Protein AF-A0A5D2NL67-F1 (afdb_monomer_lite)

Organism: Gossypium tomentosum (NCBI:txid34277)

Secondary structure (DSSP, 8-state):
--------SHHHHHHHHHHHHHHHHHHHHHHHHHHHHHHHHHHHHHHHHHHHHHHHHHHHHHHHHHHHHHHHHHHHHHHHHHHHHHHHHHHHHHHHHHHHHHHHHHHHHHHHHHHHHHHHHHHHHHHHHHHHHHHHHHHHHHHHHHHHHHHHHHHHHHHHHHHHHHHHHHHHHHHHHHHHHHHHHHHHHHHHHHHHHHHSTTTGGG--HHHHHHHHHHHHHHHHHHHHHHHHHH--

Radius of gyration: 90.67 Å; chains: 1; bounding box: 203×38×224 Å

pLDDT: mean 87.21, std 15.72, range [36.53, 98.56]

Structure (mmCIF, N/CA/C/O backbone):
data_AF-A0A5D2NL67-F1
#
_entry.id   AF-A0A5D2NL67-F1
#
loop_
_atom_site.group_PDB
_atom_site.id
_atom_site.type_symbol
_atom_site.label_atom_id
_atom_site.label_alt_id
_atom_site.label_comp_id
_atom_site.label_asym_id
_atom_site.label_entity_id
_atom_site.label_seq_id
_atom_site.pdbx_PDB_ins_code
_atom_site.Cartn_x
_atom_site.Cartn_y
_atom_site.Cartn_z
_atom_site.occupancy
_atom_site.B_iso_or_equiv
_atom_site.auth_seq_id
_atom_site.auth_comp_id
_atom_site.auth_asym_id
_atom_site.auth_atom_id
_atom_site.pdbx_PDB_model_num
ATOM 1 N N . MET A 1 1 ? 119.395 26.472 -132.780 1.00 38.25 1 MET A N 1
ATOM 2 C CA . MET A 1 1 ? 119.705 27.024 -131.444 1.00 38.25 1 MET A CA 1
ATOM 3 C C . MET A 1 1 ? 118.595 26.606 -130.487 1.00 38.25 1 MET A C 1
ATOM 5 O O . MET A 1 1 ? 117.444 26.811 -130.833 1.00 38.25 1 MET A O 1
ATOM 9 N N . ALA A 1 2 ? 118.996 26.011 -129.356 1.00 36.53 2 ALA A N 1
ATOM 10 C CA . ALA A 1 2 ? 118.281 25.777 -128.089 1.00 36.53 2 ALA A CA 1
ATOM 11 C C . ALA A 1 2 ? 116.986 24.922 -128.052 1.00 36.53 2 ALA A C 1
ATOM 13 O O . ALA A 1 2 ? 115.901 25.353 -128.419 1.00 36.53 2 ALA A O 1
ATOM 14 N N . ALA A 1 3 ? 117.151 23.718 -127.493 1.00 42.22 3 ALA A N 1
ATOM 15 C CA . ALA A 1 3 ? 116.162 22.897 -126.781 1.00 42.22 3 ALA A CA 1
ATOM 16 C C . ALA A 1 3 ? 115.918 23.478 -125.341 1.00 42.22 3 ALA A C 1
ATOM 18 O O . ALA A 1 3 ? 116.524 24.520 -125.074 1.00 42.22 3 ALA A O 1
ATOM 19 N N . PRO A 1 4 ? 115.200 22.847 -124.364 1.00 61.25 4 PRO A N 1
ATOM 20 C CA . PRO A 1 4 ? 114.591 21.501 -124.393 1.00 61.25 4 PRO A CA 1
ATOM 21 C C . PRO A 1 4 ? 113.330 21.184 -123.491 1.00 61.25 4 PRO A C 1
ATOM 23 O O . PRO A 1 4 ? 112.939 21.955 -122.628 1.00 61.25 4 PRO A O 1
ATOM 26 N N . LEU A 1 5 ? 112.806 19.945 -123.662 1.00 44.84 5 LEU A N 1
ATOM 27 C CA . LEU A 1 5 ? 112.436 18.896 -122.652 1.00 44.84 5 LEU A CA 1
ATOM 28 C C . LEU A 1 5 ? 111.153 18.960 -121.753 1.00 44.84 5 LEU A C 1
ATOM 30 O O . LEU A 1 5 ? 111.169 19.613 -120.722 1.00 44.84 5 LEU A O 1
ATOM 34 N N . PHE A 1 6 ? 110.138 18.127 -122.115 1.00 47.41 6 PHE A N 1
ATOM 35 C CA . PHE A 1 6 ? 109.365 17.065 -121.370 1.00 47.41 6 PHE A CA 1
ATOM 36 C C . PHE A 1 6 ? 108.864 17.259 -119.895 1.00 47.41 6 PHE A C 1
ATOM 38 O O . PHE A 1 6 ? 109.503 17.990 -119.154 1.00 47.41 6 PHE A O 1
ATOM 45 N N . PRO A 1 7 ? 107.810 16.538 -119.387 1.00 49.50 7 PRO A N 1
ATOM 46 C CA . PRO A 1 7 ? 107.260 15.270 -119.894 1.00 49.50 7 PRO A CA 1
ATOM 47 C C . PRO A 1 7 ? 105.722 15.099 -119.977 1.00 49.50 7 PRO A C 1
ATOM 49 O O . PRO A 1 7 ? 104.936 15.698 -119.251 1.00 49.50 7 PRO A O 1
ATOM 52 N N . ALA A 1 8 ? 105.315 14.165 -120.843 1.00 50.38 8 ALA A N 1
ATOM 53 C CA . ALA A 1 8 ? 103.945 13.879 -121.268 1.00 50.38 8 ALA A CA 1
ATOM 54 C C . ALA A 1 8 ? 103.400 12.500 -120.810 1.00 50.38 8 ALA A C 1
ATOM 56 O O . ALA A 1 8 ? 102.833 11.781 -121.623 1.00 50.38 8 ALA A O 1
ATOM 57 N N . ILE A 1 9 ? 103.564 12.076 -119.545 1.00 51.19 9 ILE A N 1
ATOM 58 C CA . ILE A 1 9 ? 103.061 10.741 -119.105 1.00 51.19 9 ILE A CA 1
ATOM 59 C C . ILE A 1 9 ? 102.226 10.763 -117.804 1.00 51.19 9 ILE A C 1
ATOM 6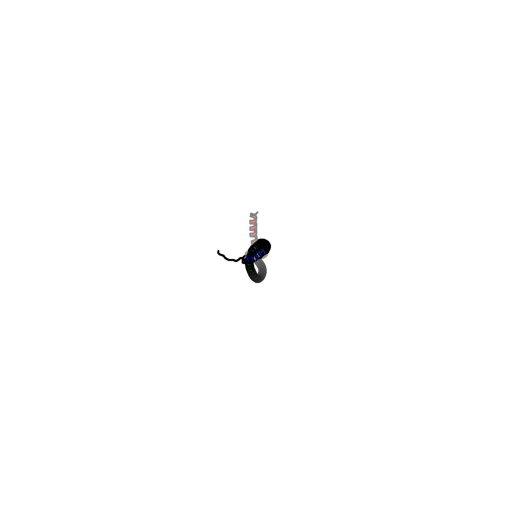1 O O . ILE A 1 9 ? 101.525 9.801 -117.508 1.00 51.19 9 ILE A O 1
ATOM 65 N N . PHE A 1 10 ? 102.168 11.867 -117.053 1.00 45.22 10 PHE A N 1
ATOM 66 C CA . PHE A 1 10 ? 101.450 11.873 -115.763 1.00 45.22 10 PHE A CA 1
ATOM 67 C C . PHE A 1 10 ? 99.945 12.208 -115.851 1.00 45.22 10 PHE A C 1
ATOM 69 O O . PHE A 1 10 ? 99.197 11.987 -114.903 1.00 45.22 10 PHE A O 1
ATOM 76 N N . THR A 1 11 ? 99.460 12.699 -116.993 1.00 52.22 11 THR A N 1
ATOM 77 C CA . THR A 1 11 ? 98.072 13.176 -117.147 1.00 52.22 11 THR A CA 1
ATOM 78 C C . THR A 1 11 ? 97.056 12.082 -117.495 1.00 52.22 11 THR A C 1
ATOM 80 O O . THR A 1 11 ? 95.869 12.261 -117.235 1.00 52.22 11 THR A O 1
ATOM 83 N N . GLY A 1 12 ? 97.488 10.927 -118.017 1.00 55.47 12 GLY A N 1
ATOM 84 C CA . GLY A 1 12 ? 96.583 9.827 -118.391 1.00 55.47 12 GLY A CA 1
ATOM 85 C C . GLY A 1 12 ? 96.144 8.936 -117.222 1.00 55.47 12 GLY A C 1
ATOM 86 O O . GLY A 1 12 ? 94.990 8.517 -117.157 1.00 55.47 12 GLY A O 1
ATOM 87 N N . PHE A 1 13 ? 97.033 8.681 -116.257 1.00 54.84 13 PHE A N 1
ATOM 88 C CA . PHE A 1 13 ? 96.734 7.798 -115.120 1.00 54.84 13 PHE A CA 1
ATOM 89 C C . PHE A 1 13 ? 95.776 8.455 -114.114 1.00 54.84 13 PHE A C 1
ATOM 91 O O . PHE A 1 13 ? 94.901 7.798 -113.552 1.00 54.84 13 PHE A O 1
ATOM 98 N N . PHE A 1 14 ? 95.874 9.779 -113.962 1.00 53.16 14 PHE A N 1
ATOM 99 C CA . PHE A 1 14 ? 94.954 10.558 -113.133 1.00 53.16 14 PHE A CA 1
ATOM 100 C C . PHE A 1 14 ? 93.539 10.593 -113.727 1.00 53.16 14 PHE A C 1
ATOM 102 O O . PHE A 1 14 ? 92.559 10.528 -112.991 1.00 53.16 14 PHE A O 1
ATOM 109 N N . PHE A 1 15 ? 93.425 10.606 -115.059 1.00 55.28 15 PHE A N 1
ATOM 110 C CA . PHE A 1 15 ? 92.143 10.570 -115.765 1.00 55.28 15 PHE A CA 1
ATOM 111 C C . PHE A 1 15 ? 91.413 9.229 -115.583 1.00 55.28 15 PHE A C 1
ATOM 113 O O . PHE A 1 15 ? 90.196 9.211 -115.419 1.00 55.28 15 PHE A O 1
ATOM 120 N N . PHE A 1 16 ? 92.144 8.109 -115.545 1.00 56.66 16 PHE A N 1
ATOM 121 C CA . PHE A 1 16 ? 91.551 6.774 -115.396 1.00 56.66 16 PHE A CA 1
ATOM 122 C C . PHE A 1 16 ? 91.104 6.483 -113.951 1.00 56.66 16 PHE A C 1
ATOM 124 O O . PHE A 1 16 ? 90.024 5.938 -113.740 1.00 56.66 16 PHE A O 1
ATOM 131 N N . VAL A 1 17 ? 91.872 6.921 -112.945 1.00 58.62 17 VAL A N 1
ATOM 132 C CA . VAL A 1 17 ? 91.483 6.801 -111.524 1.00 58.62 17 VAL A CA 1
ATOM 133 C C . VAL A 1 17 ? 90.335 7.759 -111.176 1.00 58.62 17 VAL A C 1
ATOM 135 O O . VAL A 1 17 ? 89.423 7.381 -110.447 1.00 58.62 17 VAL A O 1
ATOM 138 N N . PHE A 1 18 ? 90.315 8.970 -111.743 1.00 59.56 18 PHE A N 1
ATOM 139 C CA . PHE A 1 18 ? 89.239 9.939 -111.522 1.00 59.56 18 PHE A CA 1
ATOM 140 C C . PHE A 1 18 ? 87.909 9.513 -112.171 1.00 59.56 18 PHE A C 1
ATOM 142 O O . PHE A 1 18 ? 86.866 9.669 -111.547 1.00 59.56 18 PHE A O 1
ATOM 149 N N . LEU A 1 19 ? 87.920 8.901 -113.365 1.00 54.16 19 LEU A N 1
ATOM 150 C CA . LEU A 1 19 ? 86.708 8.378 -114.025 1.00 54.16 19 LEU A CA 1
ATOM 151 C C . LEU A 1 19 ? 86.150 7.099 -113.368 1.00 54.16 19 LEU A C 1
ATOM 153 O O . LEU A 1 19 ? 84.929 6.930 -113.307 1.00 54.16 19 LEU A O 1
ATOM 157 N N . ILE A 1 20 ? 87.010 6.226 -112.826 1.00 54.59 20 ILE A N 1
ATOM 158 C CA . ILE A 1 20 ? 86.570 5.073 -112.016 1.00 54.59 20 ILE A CA 1
ATOM 159 C C . ILE A 1 20 ? 85.985 5.552 -110.674 1.00 54.59 20 ILE A C 1
ATOM 161 O O . ILE A 1 20 ? 84.974 5.013 -110.225 1.00 54.59 20 ILE A O 1
ATOM 165 N N . SER A 1 21 ? 86.530 6.616 -110.075 1.00 53.62 21 SER A N 1
ATOM 166 C CA . SER A 1 21 ? 85.938 7.252 -108.890 1.00 53.62 21 SER A CA 1
ATOM 167 C C . SER A 1 21 ? 84.601 7.945 -109.192 1.00 53.62 21 SER A C 1
ATOM 169 O O . SER A 1 21 ? 83.661 7.783 -108.422 1.00 53.62 21 SER A O 1
ATOM 171 N N . LEU A 1 22 ? 84.460 8.647 -110.326 1.00 52.44 22 LEU A N 1
ATOM 172 C CA . LEU A 1 22 ? 83.241 9.399 -110.670 1.00 52.44 22 LEU A CA 1
ATOM 173 C C . LEU A 1 22 ? 82.042 8.493 -111.018 1.00 52.44 22 LEU A C 1
ATOM 175 O O . LEU A 1 22 ? 80.908 8.828 -110.695 1.00 52.44 22 LEU A O 1
ATOM 179 N N . THR A 1 23 ? 82.279 7.326 -111.631 1.00 46.66 23 THR A N 1
ATOM 180 C CA . THR A 1 23 ? 81.214 6.354 -111.966 1.00 46.66 23 THR A CA 1
ATOM 181 C C . THR A 1 23 ? 80.853 5.419 -110.805 1.00 46.66 23 THR A C 1
ATOM 183 O O . THR A 1 23 ? 79.717 4.951 -110.728 1.00 46.66 23 THR A O 1
ATOM 186 N N . SER A 1 24 ? 81.775 5.191 -109.861 1.00 50.38 24 SER A N 1
ATOM 187 C CA . SER A 1 24 ? 81.509 4.457 -108.613 1.00 50.38 24 SER A CA 1
ATOM 188 C C . SER A 1 24 ? 80.768 5.324 -107.583 1.00 50.38 24 SER A C 1
ATOM 190 O O . SER A 1 24 ? 79.884 4.843 -106.876 1.00 50.38 24 SER A O 1
ATOM 192 N N . GLN A 1 25 ? 81.054 6.630 -107.550 1.00 49.91 25 GLN A N 1
ATOM 193 C CA . GLN A 1 25 ? 80.420 7.580 -106.635 1.00 49.91 25 GLN A CA 1
ATOM 194 C C . GLN A 1 25 ? 78.941 7.842 -106.973 1.00 49.91 25 GLN A C 1
ATOM 196 O O . GLN A 1 25 ? 78.145 8.001 -106.056 1.00 49.91 25 GLN A O 1
ATOM 201 N N . ASP A 1 26 ? 78.535 7.785 -108.245 1.00 50.38 26 ASP A N 1
ATOM 202 C CA . ASP A 1 26 ? 77.136 8.005 -108.662 1.00 50.38 26 ASP A CA 1
ATOM 203 C C . ASP A 1 26 ? 76.224 6.777 -108.401 1.00 50.38 26 ASP A C 1
ATOM 205 O O . ASP A 1 26 ? 75.050 6.908 -108.051 1.00 50.38 26 ASP A O 1
ATOM 209 N N . GLN A 1 27 ? 76.779 5.556 -108.467 1.00 49.97 27 GLN A N 1
ATOM 210 C CA . GLN A 1 27 ? 76.084 4.309 -108.094 1.00 49.97 27 GLN A CA 1
ATOM 211 C C . GLN A 1 27 ? 76.018 4.081 -106.570 1.00 49.97 27 GLN A C 1
ATOM 213 O O . GLN A 1 27 ? 75.056 3.480 -106.084 1.00 49.97 27 GLN A O 1
ATOM 218 N N . LEU A 1 28 ? 77.007 4.567 -105.808 1.00 53.38 28 LEU A N 1
ATOM 219 C CA . LEU A 1 28 ? 77.012 4.517 -104.340 1.00 53.38 28 LEU A CA 1
ATOM 220 C C . LEU A 1 28 ? 76.048 5.561 -103.742 1.00 53.38 28 LEU A C 1
ATOM 222 O O . LEU A 1 28 ? 75.217 5.225 -102.903 1.00 53.38 28 LEU A O 1
ATOM 226 N N . ASN A 1 29 ? 76.079 6.797 -104.255 1.00 53.84 29 ASN A N 1
ATOM 227 C CA . ASN A 1 29 ? 75.280 7.918 -103.752 1.00 53.84 29 ASN A CA 1
ATOM 228 C C . ASN A 1 29 ? 73.765 7.734 -103.988 1.00 53.84 29 ASN A C 1
ATOM 230 O O . ASN A 1 29 ? 72.947 8.110 -103.152 1.00 53.84 29 ASN A O 1
ATOM 234 N N . ASN A 1 30 ? 73.369 7.090 -105.093 1.00 57.28 30 ASN A N 1
ATOM 235 C CA . ASN A 1 30 ? 71.964 6.769 -105.369 1.00 57.28 30 ASN A CA 1
ATOM 236 C C . ASN A 1 30 ? 71.436 5.642 -104.449 1.00 57.28 30 ASN A C 1
ATOM 238 O O . ASN A 1 30 ? 70.296 5.687 -103.985 1.00 57.28 30 ASN A O 1
ATOM 242 N N . LYS A 1 31 ? 72.269 4.649 -104.108 1.00 60.62 31 LYS A N 1
ATOM 243 C CA . LYS A 1 31 ? 71.908 3.595 -103.140 1.00 60.62 31 LYS A CA 1
ATOM 244 C C . LYS A 1 31 ? 71.784 4.125 -101.712 1.00 60.62 31 LYS A C 1
ATOM 246 O O . LYS A 1 31 ? 70.815 3.775 -101.041 1.00 60.62 31 LYS A O 1
ATOM 251 N N . ASP A 1 32 ? 72.704 4.985 -101.285 1.00 65.62 32 ASP A N 1
ATOM 252 C CA . ASP A 1 32 ? 72.671 5.600 -99.954 1.00 65.62 32 ASP A CA 1
ATOM 253 C C . ASP A 1 32 ? 71.471 6.546 -99.794 1.00 65.62 32 ASP A C 1
ATOM 255 O O . ASP A 1 32 ? 70.780 6.500 -98.776 1.00 65.62 32 ASP A O 1
ATOM 259 N N . HIS A 1 33 ? 71.124 7.332 -100.822 1.00 69.56 33 HIS A N 1
ATOM 260 C CA . HIS A 1 33 ? 69.916 8.165 -100.783 1.00 69.56 33 HIS A CA 1
ATOM 261 C C . HIS A 1 33 ? 68.621 7.350 -100.695 1.00 69.56 33 HIS A C 1
ATOM 263 O O . HIS A 1 33 ? 67.753 7.675 -99.885 1.00 69.56 33 HIS A O 1
ATOM 269 N N . ASN A 1 34 ? 68.483 6.274 -101.475 1.00 73.50 34 ASN A N 1
ATOM 270 C CA . ASN A 1 34 ? 67.303 5.407 -101.395 1.00 73.50 34 ASN A CA 1
ATOM 271 C C . ASN A 1 34 ? 67.208 4.663 -100.048 1.00 73.50 34 ASN A C 1
ATOM 273 O O . ASN A 1 34 ? 66.106 4.413 -99.558 1.00 73.50 34 ASN A O 1
ATOM 277 N N . LEU A 1 35 ? 68.346 4.334 -99.424 1.00 77.94 35 LEU A N 1
ATOM 278 C CA . LEU A 1 35 ? 68.392 3.754 -98.081 1.00 77.94 35 LEU A CA 1
ATOM 279 C C . LEU A 1 35 ? 67.895 4.748 -97.020 1.00 77.94 35 LEU A C 1
ATOM 281 O O . LEU A 1 35 ? 67.031 4.386 -96.224 1.00 77.94 35 LEU A O 1
ATOM 285 N N . LEU A 1 36 ? 68.384 5.992 -97.051 1.00 81.25 36 LEU A N 1
ATOM 286 C CA . LEU A 1 36 ? 67.967 7.056 -96.130 1.00 81.25 36 LEU A CA 1
ATOM 287 C C . LEU A 1 36 ? 66.482 7.406 -96.274 1.00 81.25 36 LEU A C 1
ATOM 289 O O . LEU A 1 36 ? 65.814 7.649 -95.273 1.00 81.25 36 LEU A O 1
ATOM 293 N N . ILE A 1 37 ? 65.940 7.389 -97.496 1.00 83.12 37 ILE A N 1
ATOM 294 C CA . ILE A 1 37 ? 64.501 7.583 -97.737 1.00 83.12 37 ILE A CA 1
ATOM 295 C C . ILE A 1 37 ? 63.693 6.449 -97.094 1.00 83.12 37 ILE A C 1
ATOM 297 O O . ILE A 1 37 ? 62.714 6.714 -96.404 1.00 83.12 37 ILE A O 1
ATOM 301 N N . ARG A 1 38 ? 64.135 5.192 -97.234 1.00 84.00 38 ARG A N 1
ATOM 302 C CA . ARG A 1 38 ? 63.473 4.038 -96.607 1.00 84.00 38 ARG A CA 1
ATOM 303 C C . ARG A 1 38 ? 63.529 4.087 -95.077 1.00 84.00 38 ARG A C 1
ATOM 305 O O . ARG A 1 38 ? 62.552 3.726 -94.429 1.00 84.00 38 ARG A O 1
ATOM 312 N N . GLU A 1 39 ? 64.652 4.507 -94.498 1.00 87.62 39 GLU A N 1
ATOM 313 C CA . GLU A 1 39 ? 64.788 4.689 -93.046 1.00 87.62 39 GLU A CA 1
ATOM 314 C C . GLU A 1 39 ? 63.938 5.853 -92.530 1.00 87.62 39 GLU A C 1
ATOM 316 O O . GLU A 1 39 ? 63.327 5.740 -91.469 1.00 87.62 39 GLU A O 1
ATOM 321 N N . LEU A 1 40 ? 63.843 6.943 -93.294 1.00 87.94 40 LEU A N 1
ATOM 322 C CA . LEU A 1 40 ? 62.968 8.071 -92.989 1.00 87.94 40 LEU A CA 1
ATOM 323 C C . LEU A 1 40 ? 61.489 7.664 -93.043 1.00 87.94 40 LEU A C 1
ATOM 325 O O . LEU A 1 40 ? 60.727 8.019 -92.144 1.00 87.94 40 LEU A O 1
ATOM 329 N N . ASP A 1 41 ? 61.087 6.897 -94.058 1.00 89.56 41 ASP A N 1
ATOM 330 C CA . ASP A 1 41 ? 59.725 6.376 -94.187 1.00 89.56 41 ASP A CA 1
ATOM 331 C C . ASP A 1 41 ? 59.389 5.378 -93.064 1.00 89.56 41 ASP A C 1
ATOM 333 O O . ASP A 1 41 ? 58.303 5.444 -92.484 1.00 89.56 41 ASP A O 1
ATOM 337 N N . ASP A 1 42 ? 60.326 4.504 -92.679 1.00 90.94 42 ASP A N 1
ATOM 338 C CA . ASP A 1 42 ? 60.183 3.611 -91.517 1.00 90.94 42 ASP A CA 1
ATOM 339 C C . ASP A 1 42 ? 60.071 4.397 -90.200 1.00 90.94 42 ASP A C 1
ATOM 341 O O . ASP A 1 42 ? 59.191 4.126 -89.377 1.00 90.94 42 ASP A O 1
ATOM 345 N N . ALA A 1 43 ? 60.908 5.420 -90.011 1.00 90.50 43 ALA A N 1
ATOM 346 C CA . ALA A 1 43 ? 60.843 6.305 -88.853 1.00 90.50 43 ALA A CA 1
ATOM 347 C C . ALA A 1 43 ? 59.510 7.064 -88.793 1.00 90.50 43 ALA A C 1
ATOM 349 O O . ALA A 1 43 ? 58.924 7.194 -87.719 1.00 90.50 43 ALA A O 1
ATOM 350 N N . LYS A 1 44 ? 58.984 7.506 -89.939 1.00 91.00 44 LYS A N 1
ATOM 351 C CA . LYS A 1 44 ? 57.683 8.173 -90.041 1.00 91.00 44 LYS A CA 1
ATOM 352 C C . LYS A 1 44 ? 56.530 7.234 -89.691 1.00 91.00 44 LYS A C 1
ATOM 354 O O . LYS A 1 44 ? 55.660 7.620 -88.917 1.00 91.00 44 LYS A O 1
ATOM 359 N N . LEU A 1 45 ? 56.543 5.996 -90.189 1.00 93.06 45 LEU A N 1
ATOM 360 C CA . LEU A 1 45 ? 55.550 4.982 -89.812 1.00 93.06 45 LEU A CA 1
ATOM 361 C C . LEU A 1 45 ? 55.603 4.668 -88.312 1.00 93.06 45 LEU A C 1
ATOM 363 O O . LEU A 1 45 ? 54.561 4.563 -87.661 1.00 93.06 45 LEU A O 1
ATOM 367 N N . LYS A 1 46 ? 56.808 4.560 -87.739 1.00 94.81 46 LYS A N 1
ATOM 368 C CA . LYS A 1 46 ? 56.995 4.402 -86.290 1.00 94.81 46 LYS A CA 1
ATOM 369 C C . LYS A 1 46 ? 56.462 5.603 -85.511 1.00 94.81 46 LYS A C 1
ATOM 371 O O . LYS A 1 46 ? 55.837 5.398 -84.474 1.00 94.81 46 LYS A O 1
ATOM 376 N N . LEU A 1 47 ? 56.657 6.821 -86.017 1.00 94.62 47 LEU A N 1
ATOM 377 C CA . LEU A 1 47 ? 56.138 8.045 -85.410 1.00 94.62 47 LEU A CA 1
ATOM 378 C C . LEU A 1 47 ? 54.605 8.056 -85.421 1.00 94.62 47 LEU A C 1
ATOM 380 O O . LEU A 1 47 ? 54.010 8.246 -84.368 1.00 94.62 47 LEU A O 1
ATOM 384 N N . SER A 1 48 ? 53.968 7.722 -86.548 1.00 95.06 48 SER A N 1
ATOM 385 C CA . SER A 1 48 ? 52.505 7.600 -86.626 1.00 95.06 48 SER A CA 1
ATOM 386 C C . SER A 1 48 ? 51.951 6.512 -85.700 1.00 95.06 48 SER A C 1
ATOM 388 O O . SER A 1 48 ? 50.897 6.687 -85.092 1.00 95.06 48 SER A O 1
ATOM 390 N N . ARG A 1 49 ? 52.664 5.388 -85.539 1.00 94.50 49 ARG A N 1
ATOM 391 C CA . ARG A 1 49 ? 52.274 4.346 -84.578 1.00 94.50 49 ARG A CA 1
ATOM 392 C C . ARG A 1 49 ? 52.376 4.840 -83.134 1.00 94.50 49 ARG A C 1
ATOM 394 O O . ARG A 1 49 ? 51.476 4.566 -82.348 1.00 94.50 49 ARG A O 1
ATOM 401 N N . LEU A 1 50 ? 53.458 5.530 -82.777 1.00 95.94 50 LEU A N 1
ATOM 402 C CA . LEU A 1 50 ? 53.631 6.090 -81.434 1.00 95.94 50 LEU A CA 1
ATOM 403 C C . LEU A 1 50 ? 52.597 7.175 -81.134 1.00 95.94 50 LEU A C 1
ATOM 405 O O . LEU A 1 50 ? 52.076 7.201 -80.028 1.00 95.94 50 LEU A O 1
ATOM 409 N N . GLU A 1 51 ? 52.263 8.014 -82.111 1.00 95.06 51 GLU A N 1
ATOM 410 C CA . GLU A 1 51 ? 51.215 9.030 -81.995 1.00 95.06 51 GLU A CA 1
ATOM 411 C C . GLU A 1 51 ? 49.841 8.390 -81.759 1.00 95.06 51 GLU A C 1
ATOM 413 O O . GLU A 1 51 ? 49.127 8.788 -80.844 1.00 95.06 51 GLU A O 1
ATOM 418 N N . SER A 1 52 ? 49.515 7.319 -82.493 1.00 95.69 52 SER A N 1
ATOM 419 C CA . SER A 1 52 ? 48.284 6.552 -82.266 1.00 95.69 52 SER A CA 1
ATOM 420 C C . SER A 1 52 ? 48.232 5.921 -80.874 1.00 95.69 52 SER A C 1
ATOM 422 O O . SER A 1 52 ? 47.182 5.946 -80.239 1.00 95.69 52 SER A O 1
ATOM 424 N N . VAL A 1 53 ? 49.341 5.343 -80.400 1.00 96.88 53 VAL A N 1
ATOM 425 C CA . VAL A 1 53 ? 49.410 4.763 -79.049 1.00 96.88 53 VAL A CA 1
ATOM 426 C C . VAL A 1 53 ? 49.291 5.860 -77.991 1.00 96.88 53 VAL A C 1
ATOM 428 O O . VAL A 1 53 ? 48.602 5.671 -76.995 1.00 96.88 53 VAL A O 1
ATOM 431 N N . LEU A 1 54 ? 49.927 7.014 -78.203 1.00 95.94 54 LEU A N 1
ATOM 432 C CA . LEU A 1 54 ? 49.838 8.152 -77.294 1.00 95.94 54 LEU A CA 1
ATOM 433 C C . LEU A 1 54 ? 48.392 8.649 -77.180 1.00 95.94 54 LEU A C 1
ATOM 435 O O . LEU A 1 54 ? 47.891 8.777 -76.066 1.00 95.94 54 LEU A O 1
ATOM 439 N N . GLU A 1 55 ? 47.705 8.849 -78.302 1.00 96.12 55 GLU A N 1
ATOM 440 C CA . GLU A 1 55 ? 46.306 9.286 -78.326 1.00 96.12 55 GLU A CA 1
ATOM 441 C C . GLU A 1 55 ? 45.380 8.281 -77.619 1.00 96.12 55 GLU A C 1
ATOM 443 O O . GLU A 1 55 ? 44.572 8.666 -76.774 1.00 96.12 55 GLU A O 1
ATOM 448 N N . GLU A 1 56 ? 45.554 6.978 -77.870 1.00 96.25 56 GLU A N 1
ATOM 449 C CA . GLU A 1 56 ? 44.808 5.928 -77.162 1.00 96.25 56 GLU A CA 1
ATOM 450 C C . GLU A 1 56 ? 45.070 5.973 -75.646 1.00 96.25 56 GLU A C 1
ATOM 452 O O . GLU A 1 56 ? 44.139 5.869 -74.840 1.00 96.25 56 GLU A O 1
ATOM 457 N N . THR A 1 57 ? 46.326 6.179 -75.229 1.00 95.94 57 THR A N 1
ATOM 458 C CA . THR A 1 57 ? 46.654 6.308 -73.801 1.00 95.94 57 THR A CA 1
ATOM 459 C C . THR A 1 57 ? 46.059 7.564 -73.173 1.00 95.94 57 THR A C 1
ATOM 461 O O . THR A 1 57 ? 45.590 7.480 -72.039 1.00 95.94 57 THR A O 1
ATOM 464 N N . ILE A 1 58 ? 46.010 8.693 -73.890 1.00 96.69 58 ILE A N 1
ATOM 465 C CA . ILE A 1 58 ? 45.383 9.938 -73.422 1.00 96.69 58 ILE A CA 1
ATOM 466 C C . ILE A 1 58 ? 43.887 9.712 -73.208 1.00 96.69 58 ILE A C 1
ATOM 468 O O . ILE A 1 58 ? 43.388 9.939 -72.107 1.00 96.69 58 ILE A O 1
ATOM 472 N N . GLN A 1 59 ? 43.188 9.151 -74.196 1.00 96.25 59 GLN A N 1
ATOM 473 C CA . GLN A 1 59 ? 41.757 8.853 -74.077 1.00 96.25 59 GLN A CA 1
ATOM 474 C C . GLN A 1 59 ? 41.469 7.858 -72.944 1.00 96.25 59 GLN A C 1
ATOM 476 O O . GLN A 1 59 ? 40.515 8.031 -72.179 1.00 96.25 59 GLN A O 1
ATOM 481 N N . SER A 1 60 ? 42.316 6.833 -72.773 1.00 97.31 60 SER A N 1
ATOM 482 C CA . SER A 1 60 ? 42.202 5.918 -71.634 1.00 97.31 60 SER A CA 1
ATOM 483 C C . SER A 1 60 ? 42.414 6.627 -70.293 1.00 97.31 60 SER A C 1
ATOM 485 O O . SER A 1 60 ? 41.782 6.229 -69.309 1.00 97.31 60 SER A O 1
ATOM 487 N N . ILE A 1 61 ? 43.319 7.604 -70.216 1.00 97.19 61 ILE A N 1
ATOM 488 C CA . ILE A 1 61 ? 43.585 8.371 -68.994 1.00 97.19 61 ILE A CA 1
ATOM 489 C C . ILE A 1 61 ? 42.401 9.287 -68.683 1.00 97.19 61 ILE A C 1
ATOM 491 O O . ILE A 1 61 ? 41.960 9.323 -67.534 1.00 97.19 61 ILE A O 1
ATOM 495 N N . ASP A 1 62 ? 41.824 9.945 -69.685 1.00 97.25 62 ASP A N 1
ATOM 496 C CA . ASP A 1 62 ? 40.652 10.808 -69.514 1.00 97.25 62 ASP A CA 1
ATOM 497 C C . ASP A 1 62 ? 39.436 10.015 -69.018 1.00 97.25 62 ASP A C 1
ATOM 499 O O . ASP A 1 62 ? 38.783 10.406 -68.045 1.00 97.25 62 ASP A O 1
ATOM 503 N N . ALA A 1 63 ? 39.181 8.838 -69.601 1.00 97.00 63 ALA A N 1
ATOM 504 C CA . ALA A 1 63 ? 38.117 7.945 -69.144 1.00 97.00 63 ALA A CA 1
ATOM 505 C C . ALA A 1 63 ? 38.328 7.489 -67.687 1.00 97.00 63 ALA A C 1
ATOM 507 O O . ALA A 1 63 ? 37.392 7.499 -66.882 1.00 97.00 63 ALA A O 1
ATOM 508 N N . LYS A 1 64 ? 39.566 7.132 -67.313 1.00 97.62 64 LYS A N 1
ATOM 509 C CA . LYS A 1 64 ? 39.913 6.776 -65.925 1.00 97.62 64 LYS A CA 1
ATOM 510 C C . LYS A 1 64 ? 39.759 7.962 -64.970 1.00 97.62 64 LYS A C 1
ATOM 512 O O . LYS A 1 64 ? 39.296 7.770 -63.850 1.00 97.62 64 LYS A O 1
ATOM 517 N N . THR A 1 65 ? 40.092 9.172 -65.409 1.00 97.88 65 THR A N 1
ATOM 518 C CA . THR A 1 65 ? 39.945 10.403 -64.618 1.00 97.88 65 THR A CA 1
ATOM 519 C C . THR A 1 65 ? 38.475 10.695 -64.313 1.00 97.88 65 THR A C 1
ATOM 521 O O . THR A 1 65 ? 38.131 11.019 -63.177 1.00 97.88 65 THR A O 1
ATOM 524 N N . LEU A 1 66 ? 37.582 10.507 -65.290 1.00 97.31 66 LEU A N 1
ATOM 525 C CA . LEU A 1 66 ? 36.142 10.668 -65.082 1.00 97.31 66 LEU A CA 1
ATOM 526 C C . LEU A 1 66 ? 35.583 9.632 -64.096 1.00 97.31 66 LEU A C 1
ATOM 528 O O . LEU A 1 66 ? 34.833 9.995 -63.190 1.00 97.31 66 LEU A O 1
ATOM 532 N N . LEU A 1 67 ? 35.993 8.365 -64.225 1.00 97.06 67 LEU A N 1
ATOM 533 C CA . LEU A 1 67 ? 35.604 7.313 -63.280 1.00 97.06 67 LEU A CA 1
ATOM 534 C C . LEU A 1 67 ? 36.093 7.605 -61.855 1.00 97.06 67 LEU A C 1
ATOM 536 O O . LEU A 1 67 ? 35.351 7.381 -60.901 1.00 97.06 67 LEU A O 1
ATOM 540 N N . LEU A 1 68 ? 37.316 8.120 -61.696 1.00 97.69 68 LEU A N 1
ATOM 541 C CA . LEU A 1 68 ? 37.835 8.526 -60.386 1.00 97.69 68 LEU A CA 1
ATOM 542 C C . LEU A 1 68 ? 36.978 9.628 -59.758 1.00 97.69 68 LEU A C 1
ATOM 544 O O . LEU A 1 68 ? 36.636 9.520 -58.585 1.00 97.69 68 LEU A O 1
ATOM 548 N N . LYS A 1 69 ? 36.547 10.618 -60.546 1.00 97.62 69 LYS A N 1
ATOM 549 C CA . LYS A 1 69 ? 35.677 11.702 -60.071 1.00 97.62 69 LYS A CA 1
ATOM 550 C C . LYS A 1 69 ? 34.302 11.206 -59.604 1.00 97.62 69 LYS A C 1
ATOM 552 O O . LYS A 1 69 ? 33.761 11.702 -58.619 1.00 97.62 69 LYS A O 1
ATOM 557 N N . GLU A 1 70 ? 33.720 10.222 -60.289 1.00 97.12 70 GLU A N 1
ATOM 558 C CA . GLU A 1 70 ? 32.456 9.609 -59.854 1.00 97.12 70 GLU A CA 1
ATOM 559 C C . GLU A 1 70 ? 32.631 8.808 -58.554 1.00 97.12 70 GLU A C 1
ATOM 561 O O . GLU A 1 70 ? 31.798 8.891 -57.649 1.00 97.12 70 GLU A O 1
ATOM 566 N N . ARG A 1 71 ? 33.742 8.068 -58.430 1.00 97.12 71 ARG A N 1
ATOM 567 C CA . ARG A 1 71 ? 34.077 7.327 -57.205 1.00 97.12 71 ARG A CA 1
ATOM 568 C C . ARG A 1 71 ? 34.349 8.248 -56.021 1.00 97.12 71 ARG A C 1
ATOM 570 O O . ARG A 1 71 ? 33.937 7.912 -54.918 1.00 97.12 71 ARG A O 1
ATOM 577 N N . GLU A 1 72 ? 34.982 9.393 -56.247 1.00 97.81 72 GLU A N 1
ATOM 578 C CA . GLU A 1 72 ? 35.202 10.428 -55.233 1.00 97.81 72 GLU A CA 1
ATOM 579 C C . GLU A 1 72 ? 33.873 10.971 -54.692 1.00 97.81 72 GLU A C 1
ATOM 581 O O . GLU A 1 72 ? 33.662 10.974 -53.484 1.00 97.81 72 GLU A O 1
ATOM 586 N N . LYS A 1 73 ? 32.917 11.298 -55.574 1.00 97.62 73 LYS A N 1
ATOM 587 C CA . LYS A 1 73 ? 31.575 11.737 -55.158 1.00 97.62 73 LYS A CA 1
ATOM 588 C C . LYS A 1 73 ? 30.825 10.668 -54.352 1.00 97.62 73 LYS A C 1
ATOM 590 O O . LYS A 1 73 ? 30.124 10.989 -53.397 1.00 97.62 73 LYS A O 1
ATOM 595 N N . LEU A 1 74 ? 30.945 9.397 -54.744 1.00 98.06 74 LEU A N 1
ATOM 596 C CA . LEU A 1 74 ? 30.354 8.289 -53.989 1.00 98.06 74 LEU A CA 1
ATOM 597 C C . LEU A 1 74 ? 30.997 8.150 -52.601 1.00 98.06 74 LEU A C 1
ATOM 599 O O . LEU A 1 74 ? 30.288 7.896 -51.631 1.00 98.06 74 LEU A O 1
ATOM 603 N N . LEU A 1 75 ? 32.320 8.310 -52.502 1.00 97.69 75 LEU A N 1
ATOM 604 C CA . LEU A 1 75 ? 33.029 8.284 -51.222 1.00 97.69 75 LEU A CA 1
ATOM 605 C C . LEU A 1 75 ? 32.581 9.427 -50.307 1.00 97.69 75 LEU A C 1
ATOM 607 O O . LEU A 1 75 ? 32.338 9.176 -49.133 1.00 97.69 75 LEU A O 1
ATOM 611 N N . GLU A 1 76 ? 32.391 10.629 -50.849 1.00 98.00 76 GLU A N 1
ATOM 612 C CA . GLU A 1 76 ? 31.869 11.780 -50.104 1.00 98.00 76 GLU A CA 1
ATOM 613 C C . GLU A 1 76 ? 30.441 11.528 -49.572 1.00 98.00 76 GLU A C 1
ATOM 615 O O . GLU A 1 76 ? 30.150 11.793 -48.406 1.00 98.00 76 GLU A O 1
ATOM 620 N N . ASP A 1 77 ? 29.544 10.947 -50.381 1.00 98.06 77 ASP A N 1
ATOM 621 C CA . ASP A 1 77 ? 28.195 10.557 -49.929 1.00 98.06 77 ASP A CA 1
ATOM 622 C C . ASP A 1 77 ? 28.244 9.504 -48.807 1.00 98.06 77 ASP A C 1
ATOM 624 O O . ASP A 1 77 ? 27.545 9.608 -47.794 1.00 98.06 77 ASP A O 1
ATOM 628 N N . MET A 1 78 ? 29.124 8.509 -48.948 1.00 97.94 78 MET A N 1
ATOM 629 C CA . MET A 1 78 ? 29.337 7.495 -47.916 1.00 97.94 78 MET A CA 1
ATOM 630 C C . MET A 1 78 ? 29.912 8.093 -46.628 1.00 97.94 78 MET A C 1
ATOM 632 O O . MET A 1 78 ? 29.478 7.701 -45.546 1.00 97.94 78 MET A O 1
ATOM 636 N N . GLU A 1 79 ? 30.838 9.046 -46.721 1.00 98.12 79 GLU A N 1
ATOM 637 C CA . GLU A 1 79 ? 31.403 9.758 -45.572 1.00 98.12 79 GLU A CA 1
ATOM 638 C C . GLU A 1 79 ? 30.322 10.544 -44.819 1.00 98.12 79 GLU A C 1
ATOM 640 O O . GLU A 1 79 ? 30.184 10.396 -43.604 1.00 98.12 79 GLU A O 1
ATOM 645 N N . ASN A 1 80 ? 29.467 11.274 -45.538 1.00 98.00 80 ASN A N 1
ATOM 646 C CA . ASN A 1 80 ? 28.325 11.978 -44.950 1.00 98.00 80 ASN A CA 1
ATOM 647 C C . ASN A 1 80 ? 27.337 11.024 -44.255 1.00 98.00 80 ASN A C 1
ATOM 649 O O . ASN A 1 80 ? 26.787 11.330 -43.196 1.00 98.00 80 ASN A O 1
ATOM 653 N N . LYS A 1 81 ? 27.116 9.828 -44.813 1.00 98.31 81 LYS A N 1
ATOM 654 C CA . LYS A 1 81 ? 26.278 8.812 -44.165 1.00 98.31 81 LYS A CA 1
ATOM 655 C C . LYS A 1 81 ? 26.937 8.233 -42.914 1.00 98.31 81 LYS A C 1
ATOM 657 O O . LYS A 1 81 ? 26.239 7.969 -41.937 1.00 98.31 81 LYS A O 1
ATOM 662 N N . ILE A 1 82 ? 28.255 8.031 -42.933 1.00 98.31 82 ILE A N 1
ATOM 663 C CA . ILE A 1 82 ? 29.012 7.568 -41.765 1.00 98.31 82 ILE A CA 1
ATOM 664 C C . ILE A 1 82 ? 28.901 8.591 -40.633 1.00 98.31 82 ILE A C 1
ATOM 666 O O . ILE A 1 82 ? 28.567 8.198 -39.518 1.00 98.31 82 ILE A O 1
ATOM 670 N N . THR A 1 83 ? 29.088 9.883 -40.912 1.00 98.00 83 THR A N 1
ATOM 671 C CA . THR A 1 83 ? 28.981 10.933 -39.885 1.00 98.00 83 THR A CA 1
ATOM 672 C C . THR A 1 83 ? 27.563 11.052 -39.324 1.00 98.00 83 THR A C 1
ATOM 674 O O . THR A 1 83 ? 27.390 11.155 -38.108 1.00 98.00 83 THR A O 1
ATOM 677 N N . TYR A 1 84 ? 26.531 10.940 -40.168 1.00 98.06 84 TYR A N 1
ATOM 678 C CA . TYR A 1 84 ? 25.140 10.886 -39.707 1.00 98.06 84 TYR A CA 1
ATOM 679 C C . TYR A 1 84 ? 24.880 9.683 -38.792 1.00 98.06 84 TYR A C 1
ATOM 681 O O . TYR A 1 84 ? 24.332 9.839 -37.701 1.00 98.06 84 TYR A O 1
ATOM 689 N N . LEU A 1 85 ? 25.293 8.481 -39.205 1.00 98.00 85 LEU A N 1
ATOM 690 C CA . LEU A 1 85 ? 25.104 7.274 -38.398 1.00 98.00 85 LEU A CA 1
ATOM 691 C C . LEU A 1 85 ? 25.870 7.349 -37.076 1.00 98.00 85 LEU A C 1
ATOM 693 O O . LEU A 1 85 ? 25.334 6.932 -36.055 1.00 98.00 85 LEU A O 1
ATOM 697 N N . GLN A 1 86 ? 27.077 7.916 -37.071 1.00 98.25 86 GLN A N 1
ATOM 698 C CA . GLN A 1 86 ? 27.830 8.172 -35.843 1.00 98.25 86 GLN A CA 1
ATOM 699 C C . GLN A 1 86 ? 27.058 9.098 -34.900 1.00 98.25 86 GLN A C 1
ATOM 701 O O . GLN A 1 86 ? 26.926 8.775 -33.725 1.00 98.25 86 GLN A O 1
ATOM 706 N N . SER A 1 87 ? 26.475 10.186 -35.415 1.00 97.50 87 SER A N 1
ATOM 707 C CA . SER A 1 87 ? 25.634 11.076 -34.607 1.00 97.50 87 SER A CA 1
ATOM 708 C C . SER A 1 87 ? 24.423 10.351 -34.020 1.00 97.50 87 SER A C 1
ATOM 710 O O . SER A 1 87 ? 24.122 10.549 -32.848 1.00 97.50 87 SER A O 1
ATOM 712 N N . VAL A 1 88 ? 23.733 9.518 -34.808 1.00 98.06 88 VAL A N 1
ATOM 713 C CA . VAL A 1 88 ? 22.570 8.753 -34.328 1.00 98.06 88 VAL A CA 1
ATOM 714 C C . VAL A 1 88 ? 22.977 7.742 -33.254 1.00 98.06 88 VAL A C 1
ATOM 716 O O . VAL A 1 88 ? 22.273 7.590 -32.257 1.00 98.06 88 VAL A O 1
ATOM 719 N N . ILE A 1 89 ? 24.118 7.070 -33.428 1.00 97.75 89 ILE A N 1
ATOM 720 C CA . ILE A 1 89 ? 24.653 6.135 -32.432 1.00 97.75 89 ILE A CA 1
ATOM 721 C C . ILE A 1 89 ? 24.957 6.870 -31.126 1.00 97.75 89 ILE A C 1
ATOM 723 O O . ILE A 1 89 ? 24.519 6.401 -30.083 1.00 97.75 89 ILE A O 1
ATOM 727 N N . SER A 1 90 ? 25.612 8.034 -31.177 1.00 97.50 90 SER A N 1
ATOM 728 C CA . SER A 1 90 ? 25.884 8.832 -29.975 1.00 97.50 90 SER A CA 1
ATOM 729 C C . SER A 1 90 ? 24.602 9.254 -29.257 1.00 97.50 90 SER A C 1
ATOM 731 O O . SER A 1 90 ? 24.504 9.088 -28.048 1.00 97.50 90 SER A O 1
ATOM 733 N N . THR A 1 91 ? 23.579 9.717 -29.986 1.00 97.38 91 THR A N 1
ATOM 734 C CA . THR A 1 91 ? 22.295 10.073 -29.354 1.00 97.38 91 THR A CA 1
ATOM 735 C C . THR A 1 91 ? 21.602 8.873 -28.714 1.00 97.38 91 THR A C 1
ATOM 737 O O . THR A 1 91 ? 21.029 8.992 -27.637 1.00 97.38 91 THR A O 1
ATOM 740 N N . LEU A 1 92 ? 21.670 7.703 -29.357 1.00 96.81 92 LEU A N 1
ATOM 741 C CA . LEU A 1 92 ? 21.054 6.488 -28.833 1.00 96.81 92 LEU A CA 1
ATOM 742 C C . LEU A 1 92 ? 21.811 5.946 -27.613 1.00 96.81 92 LEU A C 1
ATOM 744 O O . LEU A 1 92 ? 21.191 5.389 -26.712 1.00 96.81 92 LEU A O 1
ATOM 748 N N . GLU A 1 93 ? 23.134 6.099 -27.585 1.00 96.88 93 GLU A N 1
ATOM 749 C CA . GLU A 1 93 ? 23.970 5.753 -26.435 1.00 96.88 93 GLU A CA 1
ATOM 750 C C . GLU A 1 93 ? 23.613 6.620 -25.221 1.00 96.88 93 GLU A C 1
ATOM 752 O O . GLU A 1 93 ? 23.353 6.075 -24.149 1.00 96.88 93 GLU A O 1
ATOM 757 N N . ASP A 1 94 ? 23.487 7.937 -25.404 1.00 96.12 94 ASP A N 1
ATOM 758 C CA . ASP A 1 94 ? 23.053 8.859 -24.347 1.00 96.12 94 ASP A CA 1
ATOM 759 C C . ASP A 1 94 ? 21.645 8.512 -23.825 1.00 96.12 94 ASP A C 1
ATOM 761 O O . ASP A 1 94 ? 21.426 8.420 -22.612 1.00 96.12 94 ASP A O 1
ATOM 765 N N . ASP A 1 95 ? 20.692 8.251 -24.729 1.00 96.50 95 ASP A N 1
ATOM 766 C CA . ASP A 1 95 ? 19.328 7.841 -24.370 1.00 96.50 95 ASP A CA 1
ATOM 767 C C . ASP A 1 95 ? 19.308 6.494 -23.628 1.00 96.50 95 ASP A C 1
ATOM 769 O O . ASP A 1 95 ? 18.543 6.312 -22.675 1.00 96.50 95 ASP A O 1
ATOM 773 N N . SER A 1 96 ? 20.161 5.548 -24.035 1.00 96.69 96 SER A N 1
ATOM 774 C CA . SER A 1 96 ? 20.309 4.248 -23.376 1.00 96.69 96 SER A CA 1
ATOM 775 C C . SER A 1 96 ? 20.853 4.401 -21.956 1.00 96.69 96 SER A C 1
ATOM 777 O O . SER A 1 96 ? 20.318 3.790 -21.033 1.00 96.69 96 SER A O 1
ATOM 779 N N . LEU A 1 97 ? 21.875 5.239 -21.754 1.00 96.56 97 LEU A N 1
ATOM 780 C CA . LEU A 1 97 ? 22.434 5.512 -20.427 1.00 96.56 97 LEU A CA 1
ATOM 781 C C . LEU A 1 97 ? 21.399 6.168 -19.503 1.00 96.56 97 LEU A C 1
ATOM 783 O O . LEU A 1 97 ? 21.285 5.794 -18.333 1.00 96.56 97 LEU A O 1
ATOM 787 N N . LEU A 1 98 ? 20.601 7.100 -20.032 1.00 96.56 98 LEU A N 1
ATOM 788 C CA . LEU A 1 98 ? 19.505 7.724 -19.290 1.00 96.56 98 LEU A CA 1
ATOM 789 C C . LEU A 1 98 ? 18.418 6.707 -18.905 1.00 96.56 98 LEU A C 1
ATOM 791 O O . LEU A 1 98 ? 17.869 6.766 -17.800 1.00 96.56 98 LEU A O 1
ATOM 795 N N . ALA A 1 99 ? 18.074 5.790 -19.810 1.00 96.88 99 ALA A N 1
ATOM 796 C CA . ALA A 1 99 ? 17.114 4.726 -19.534 1.00 96.88 99 ALA A CA 1
ATOM 797 C C . ALA A 1 99 ? 17.623 3.778 -18.435 1.00 96.88 99 ALA A C 1
ATOM 799 O O . ALA A 1 99 ? 16.857 3.446 -17.529 1.00 96.88 99 ALA A O 1
ATOM 800 N N . ASP A 1 100 ? 18.909 3.420 -18.460 1.00 97.69 100 ASP A N 1
ATOM 801 C CA . ASP A 1 100 ? 19.544 2.580 -17.440 1.00 97.69 100 ASP A CA 1
ATOM 802 C C . ASP A 1 100 ? 19.558 3.245 -16.055 1.00 97.69 100 ASP A C 1
ATOM 804 O O . ASP A 1 100 ? 19.328 2.581 -15.042 1.00 97.69 100 ASP A O 1
ATOM 808 N N . GLU A 1 101 ? 19.798 4.557 -15.977 1.00 97.25 101 GLU A N 1
ATOM 809 C CA . GLU A 1 101 ? 19.734 5.295 -14.710 1.00 97.25 101 GLU A CA 1
ATOM 810 C C . GLU A 1 101 ? 18.311 5.306 -14.135 1.00 97.25 101 GLU A C 1
ATOM 812 O O . GLU A 1 101 ? 18.111 5.016 -12.952 1.00 97.25 101 GLU A O 1
ATOM 817 N N . LYS A 1 102 ? 17.304 5.564 -14.980 1.00 97.81 102 LYS A N 1
ATOM 818 C CA . LYS A 1 102 ? 15.890 5.502 -14.577 1.00 97.81 102 LYS A CA 1
ATOM 819 C C . LYS A 1 102 ? 15.477 4.101 -14.141 1.00 97.81 102 LYS A C 1
ATOM 821 O O . LYS A 1 102 ? 14.729 3.970 -13.174 1.00 97.81 102 LYS A O 1
ATOM 826 N N . LEU A 1 103 ? 15.958 3.071 -14.833 1.00 98.25 103 LEU A N 1
ATOM 827 C CA . LEU A 1 103 ? 15.684 1.680 -14.492 1.00 98.25 103 LEU A CA 1
ATOM 828 C C . LEU A 1 103 ? 16.255 1.337 -13.113 1.00 98.25 103 LEU A C 1
ATOM 830 O O . LEU A 1 103 ? 15.519 0.825 -12.275 1.00 98.25 103 LEU A O 1
ATOM 834 N N . LYS A 1 104 ? 17.503 1.722 -12.824 1.00 98.25 104 LYS A N 1
ATOM 835 C CA . LYS A 1 104 ? 18.104 1.550 -11.490 1.00 98.25 104 LYS A CA 1
ATOM 836 C C . LYS A 1 104 ? 17.336 2.297 -10.402 1.00 98.25 104 LYS A C 1
ATOM 838 O O . LYS A 1 104 ? 17.093 1.741 -9.336 1.00 98.25 104 LYS A O 1
ATOM 843 N N . ALA A 1 105 ? 16.938 3.545 -10.658 1.00 98.00 105 ALA A N 1
ATOM 844 C CA . ALA A 1 105 ? 16.146 4.317 -9.702 1.00 98.00 105 ALA A CA 1
ATOM 845 C C . ALA A 1 105 ? 14.805 3.628 -9.389 1.00 98.00 105 ALA A C 1
ATOM 847 O O . ALA A 1 105 ? 14.410 3.540 -8.227 1.00 98.00 105 ALA A O 1
ATOM 848 N N . LEU A 1 106 ? 14.139 3.088 -10.415 1.00 98.19 106 LEU A N 1
ATOM 849 C CA . LEU A 1 106 ? 12.884 2.358 -10.260 1.00 98.19 106 LEU A 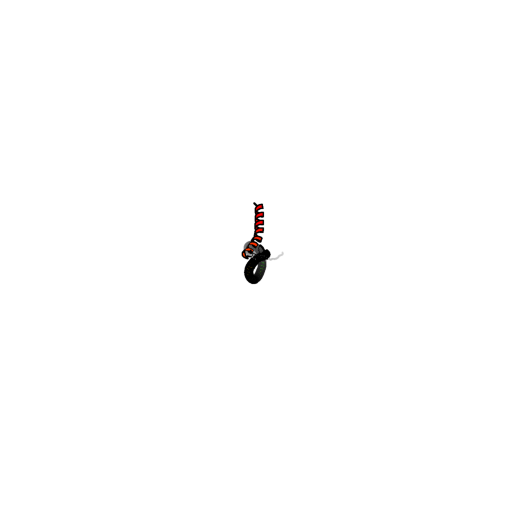CA 1
ATOM 850 C C . LEU A 1 106 ? 13.074 1.021 -9.528 1.00 98.19 106 LEU A C 1
ATOM 852 O O . LEU A 1 106 ? 12.255 0.665 -8.685 1.00 98.19 106 LEU A O 1
ATOM 856 N N . GLU A 1 107 ? 14.152 0.286 -9.806 1.00 98.31 107 GLU A N 1
ATOM 857 C CA . GLU A 1 107 ? 14.493 -0.948 -9.085 1.00 98.31 107 GLU A CA 1
ATOM 858 C C . GLU A 1 107 ? 14.707 -0.695 -7.585 1.00 98.31 107 GLU A C 1
ATOM 860 O O . GLU A 1 107 ? 14.218 -1.458 -6.746 1.00 98.31 107 GLU A O 1
ATOM 865 N N . GLU A 1 108 ? 15.384 0.399 -7.232 1.00 98.19 108 GLU A N 1
ATOM 866 C CA . GLU A 1 108 ? 15.573 0.813 -5.839 1.00 98.19 108 GLU A CA 1
ATOM 867 C C . GLU A 1 108 ? 14.244 1.190 -5.167 1.00 98.19 108 GLU A C 1
ATOM 869 O O . GLU A 1 108 ? 13.984 0.767 -4.037 1.00 98.19 108 GLU A O 1
ATOM 874 N N . GLU A 1 109 ? 13.363 1.917 -5.861 1.00 98.25 109 GLU A N 1
ATOM 875 C CA . GLU A 1 109 ? 12.021 2.240 -5.359 1.00 98.25 109 GLU A CA 1
ATOM 876 C C . GLU A 1 109 ? 11.186 0.974 -5.120 1.00 98.25 109 GLU A C 1
ATOM 878 O O . GLU A 1 109 ? 10.598 0.812 -4.048 1.00 98.25 109 GLU A O 1
ATOM 883 N N . VAL A 1 110 ? 11.190 0.029 -6.066 1.00 98.50 110 VAL A N 1
ATOM 884 C CA . VAL A 1 110 ? 10.508 -1.266 -5.917 1.00 98.50 110 VAL A CA 1
ATOM 885 C C . VAL A 1 110 ? 11.051 -2.035 -4.713 1.00 98.50 110 VAL A C 1
ATOM 887 O O . VAL A 1 110 ? 10.265 -2.606 -3.952 1.00 98.50 110 VAL A O 1
ATOM 890 N N . ARG A 1 111 ? 12.370 -2.019 -4.482 1.00 98.38 111 ARG A N 1
ATOM 891 C CA . ARG A 1 111 ? 12.975 -2.662 -3.306 1.00 98.38 111 ARG A CA 1
ATOM 892 C C . ARG A 1 111 ? 12.490 -2.027 -2.001 1.00 98.38 111 ARG A C 1
ATOM 894 O O . ARG A 1 111 ? 12.090 -2.748 -1.089 1.00 98.38 111 ARG A O 1
ATOM 901 N N . LEU A 1 112 ? 12.477 -0.695 -1.920 1.00 98.50 112 LEU A N 1
ATOM 902 C CA . LEU A 1 112 ? 11.988 0.031 -0.741 1.00 98.50 112 LEU A CA 1
ATOM 903 C C . LEU A 1 112 ? 10.501 -0.234 -0.478 1.00 98.50 112 LEU A C 1
ATOM 905 O O . LEU A 1 112 ? 10.108 -0.465 0.667 1.00 98.50 112 LEU A O 1
ATOM 909 N N . LEU A 1 113 ? 9.677 -0.247 -1.529 1.00 98.44 113 LEU A N 1
ATOM 910 C CA . LEU A 1 113 ? 8.255 -0.576 -1.427 1.00 98.44 113 LEU A CA 1
ATOM 911 C C . LEU A 1 113 ? 8.038 -2.014 -0.954 1.00 98.44 113 LEU A C 1
ATOM 913 O O . LEU A 1 113 ? 7.145 -2.264 -0.144 1.00 98.44 113 LEU A O 1
ATOM 917 N N . TRP A 1 114 ? 8.866 -2.955 -1.406 1.00 98.50 114 TRP A N 1
ATOM 918 C CA . TRP A 1 114 ? 8.812 -4.340 -0.948 1.00 98.50 114 TRP A CA 1
ATOM 919 C C . TRP A 1 114 ? 9.141 -4.464 0.546 1.00 98.50 114 TRP A C 1
ATOM 921 O O . TRP A 1 114 ? 8.440 -5.155 1.288 1.00 98.50 114 TRP A O 1
ATOM 931 N N . ASP A 1 115 ? 10.165 -3.754 1.019 1.00 98.38 115 ASP A N 1
ATOM 932 C CA . ASP A 1 115 ? 10.535 -3.721 2.438 1.00 98.38 115 ASP A CA 1
ATOM 933 C C . ASP A 1 115 ? 9.440 -3.091 3.307 1.00 98.38 115 ASP A C 1
ATOM 935 O O . ASP A 1 115 ? 9.061 -3.659 4.337 1.00 98.38 115 ASP A O 1
ATOM 939 N N . ALA A 1 116 ? 8.876 -1.965 2.864 1.00 98.44 116 ALA A N 1
ATOM 940 C CA . ALA A 1 116 ? 7.749 -1.321 3.529 1.00 98.44 116 ALA A CA 1
ATOM 941 C C . ALA A 1 116 ? 6.511 -2.231 3.556 1.00 98.44 116 ALA A C 1
ATOM 943 O O . ALA A 1 116 ? 5.855 -2.349 4.587 1.00 98.44 116 ALA A O 1
ATOM 944 N N . SER A 1 117 ? 6.221 -2.933 2.457 1.00 98.38 117 SER A N 1
ATOM 945 C CA . SER A 1 117 ? 5.108 -3.883 2.375 1.00 98.38 117 SER A CA 1
ATOM 946 C C . SER A 1 117 ? 5.252 -5.021 3.388 1.00 98.38 117 SER A C 1
ATOM 948 O O . SER A 1 117 ? 4.300 -5.318 4.112 1.00 98.38 117 SER A O 1
ATOM 950 N N . ARG A 1 118 ? 6.452 -5.605 3.518 1.00 98.19 118 ARG A N 1
ATOM 951 C CA . ARG A 1 118 ? 6.729 -6.641 4.530 1.00 98.19 118 ARG A CA 1
ATOM 952 C C . ARG A 1 118 ? 6.526 -6.122 5.949 1.00 98.19 118 ARG A C 1
ATOM 954 O O . ARG A 1 118 ? 5.916 -6.808 6.766 1.00 98.19 118 ARG A O 1
ATOM 961 N N . LYS A 1 119 ? 7.017 -4.914 6.235 1.00 98.50 119 LYS A N 1
ATOM 962 C CA . LYS A 1 119 ? 6.842 -4.277 7.543 1.00 98.50 119 LYS A CA 1
ATOM 963 C C . LYS A 1 119 ? 5.361 -4.040 7.859 1.00 98.50 119 LYS A C 1
ATOM 965 O O . LYS A 1 119 ? 4.906 -4.435 8.926 1.00 98.50 119 LYS A O 1
ATOM 970 N N . ASN A 1 120 ? 4.607 -3.482 6.914 1.00 98.19 120 ASN A N 1
ATOM 971 C CA . ASN A 1 120 ? 3.179 -3.217 7.084 1.00 98.19 120 ASN A CA 1
ATOM 972 C C . ASN A 1 120 ? 2.374 -4.508 7.282 1.00 98.19 120 ASN A C 1
ATOM 974 O O . ASN A 1 120 ? 1.440 -4.531 8.073 1.00 98.19 120 ASN A O 1
ATOM 978 N N . ASN A 1 121 ? 2.737 -5.592 6.589 1.00 98.50 121 ASN A N 1
ATOM 979 C CA . ASN A 1 121 ? 2.096 -6.894 6.770 1.00 98.50 121 ASN A CA 1
ATOM 980 C C . ASN A 1 121 ? 2.296 -7.434 8.200 1.00 98.50 121 ASN A C 1
ATOM 982 O O . ASN A 1 121 ? 1.352 -7.921 8.815 1.00 98.50 121 ASN A O 1
ATOM 986 N N . PHE A 1 122 ? 3.498 -7.277 8.761 1.00 97.94 122 PHE A N 1
ATOM 987 C CA . PHE A 1 122 ? 3.760 -7.643 10.152 1.00 97.94 122 PHE A CA 1
ATOM 988 C C . PHE A 1 122 ? 2.957 -6.782 11.139 1.00 97.94 122 PHE A C 1
ATOM 990 O O . PHE A 1 122 ? 2.313 -7.319 12.037 1.00 97.94 122 PHE A O 1
ATOM 997 N N . GLU A 1 123 ? 2.960 -5.458 10.957 1.00 98.44 123 GLU A N 1
ATOM 998 C CA . GLU A 1 123 ? 2.191 -4.531 11.801 1.00 98.44 123 GLU A CA 1
ATOM 999 C C . GLU A 1 123 ? 0.682 -4.812 11.737 1.00 98.44 123 GLU A C 1
ATOM 1001 O O . GLU A 1 123 ? 0.009 -4.732 12.763 1.00 98.44 123 GLU A O 1
ATOM 1006 N N . LEU A 1 124 ? 0.163 -5.213 10.570 1.00 98.50 124 LEU A N 1
ATOM 1007 C CA . LEU A 1 124 ? -1.232 -5.618 10.402 1.00 98.50 124 LEU A CA 1
ATOM 1008 C C . LEU A 1 124 ? -1.582 -6.817 11.288 1.00 98.50 124 LEU A C 1
ATOM 1010 O O . LEU A 1 124 ? -2.581 -6.763 11.995 1.00 98.50 124 LEU A O 1
ATOM 1014 N N . HIS A 1 125 ? -0.756 -7.866 11.289 1.00 97.88 125 HIS A N 1
ATOM 1015 C CA . HIS A 1 125 ? -0.999 -9.045 12.124 1.00 97.88 125 HIS A CA 1
ATOM 1016 C C . HIS A 1 125 ? -0.901 -8.747 13.623 1.00 97.88 125 HIS A C 1
ATOM 1018 O O . HIS A 1 125 ? -1.674 -9.292 14.410 1.00 97.88 125 HIS A O 1
ATOM 1024 N N . VAL A 1 126 ? 0.021 -7.870 14.032 1.00 98.44 126 VAL A N 1
ATOM 1025 C CA . VAL A 1 126 ? 0.098 -7.416 15.429 1.00 98.44 126 VAL A CA 1
ATOM 1026 C C . VAL A 1 126 ? -1.190 -6.689 15.810 1.00 98.44 126 VAL A C 1
ATOM 1028 O O . VAL A 1 126 ? -1.827 -7.064 16.794 1.00 98.44 126 VAL A O 1
ATOM 1031 N N . LEU A 1 127 ? -1.616 -5.716 15.001 1.00 98.38 127 LEU A N 1
ATOM 1032 C CA . LEU A 1 127 ? -2.829 -4.944 15.257 1.00 98.38 127 LEU A CA 1
ATOM 1033 C C . LEU A 1 127 ? -4.089 -5.820 15.253 1.00 98.38 127 LEU A C 1
ATOM 1035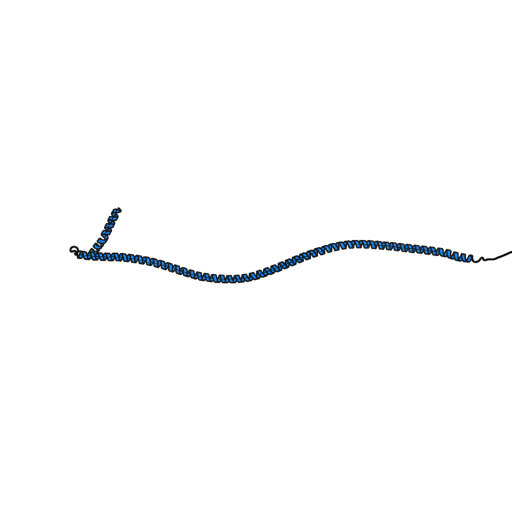 O O . LEU A 1 127 ? -4.970 -5.618 16.080 1.00 98.38 127 LEU A O 1
ATOM 1039 N N . GLU A 1 128 ? -4.167 -6.803 14.357 1.00 98.44 128 GLU A N 1
ATOM 1040 C CA . GLU A 1 128 ? -5.251 -7.790 14.306 1.00 98.44 128 GLU A CA 1
ATOM 1041 C C . GLU A 1 128 ? -5.323 -8.607 15.604 1.00 98.44 128 GLU A C 1
ATOM 1043 O O . GLU A 1 128 ? -6.399 -8.760 16.180 1.00 98.44 128 GLU A O 1
ATOM 1048 N N . SER A 1 129 ? -4.178 -9.064 16.122 1.00 97.75 129 SER A N 1
ATOM 1049 C CA . SER A 1 129 ? -4.136 -9.804 17.389 1.00 97.75 129 SER A CA 1
ATOM 1050 C C . SER A 1 129 ? -4.509 -8.946 18.606 1.00 97.75 129 SER A C 1
ATOM 1052 O O . SER A 1 129 ? -5.204 -9.424 19.501 1.00 97.75 129 SER A O 1
ATOM 1054 N N . GLU A 1 130 ? -4.099 -7.674 18.632 1.00 98.56 130 GLU A N 1
ATOM 1055 C CA . GLU A 1 130 ? -4.483 -6.729 19.687 1.00 98.56 130 GLU A CA 1
ATOM 1056 C C . GLU A 1 130 ? -5.975 -6.387 19.616 1.00 98.56 130 GLU A C 1
ATOM 1058 O O . GLU A 1 130 ? -6.647 -6.349 20.647 1.00 98.56 130 GLU A O 1
ATOM 1063 N N . ALA A 1 131 ? -6.508 -6.182 18.408 1.00 98.38 131 ALA A N 1
ATOM 1064 C CA . ALA A 1 131 ? -7.931 -5.961 18.187 1.00 98.38 131 ALA A CA 1
ATOM 1065 C C . ALA A 1 131 ? -8.753 -7.141 18.725 1.00 98.38 131 ALA A C 1
ATOM 1067 O O . ALA A 1 131 ? -9.679 -6.907 19.503 1.00 98.38 131 ALA A O 1
ATOM 1068 N N . GLN A 1 132 ? -8.357 -8.381 18.415 1.00 98.44 132 GLN A N 1
ATOM 1069 C CA . GLN A 1 132 ? -9.036 -9.579 18.914 1.00 98.44 132 GLN A CA 1
ATOM 1070 C C . GLN A 1 132 ? -8.995 -9.682 20.448 1.00 98.44 132 GLN A C 1
ATOM 1072 O O . GLN A 1 132 ? -10.033 -9.908 21.063 1.00 98.44 132 GLN A O 1
ATOM 1077 N N . ASP A 1 133 ? -7.842 -9.451 21.094 1.00 98.44 133 ASP A N 1
ATOM 1078 C CA . ASP A 1 133 ? -7.765 -9.437 22.570 1.00 98.44 133 ASP A CA 1
ATOM 1079 C C . ASP A 1 133 ? -8.710 -8.390 23.174 1.00 98.44 133 ASP A C 1
ATOM 1081 O O . ASP A 1 133 ? -9.421 -8.646 24.151 1.00 98.44 133 ASP A O 1
ATOM 1085 N N . THR A 1 134 ? -8.748 -7.190 22.590 1.00 98.31 134 THR A N 1
ATOM 1086 C CA . THR A 1 134 ? -9.649 -6.146 23.084 1.00 98.31 134 THR A CA 1
ATOM 1087 C C . THR A 1 134 ? -11.120 -6.481 22.859 1.00 98.31 134 THR A C 1
ATOM 1089 O O . THR A 1 134 ? -11.933 -6.167 23.731 1.00 98.31 134 THR A O 1
ATOM 1092 N N . GLU A 1 135 ? -11.463 -7.143 21.753 1.00 98.50 135 GLU A N 1
ATOM 1093 C CA . GLU A 1 135 ? -12.815 -7.622 21.466 1.00 98.50 135 GLU A CA 1
ATOM 1094 C C . GLU A 1 135 ? -13.254 -8.669 22.498 1.00 98.50 135 GLU A C 1
ATOM 1096 O O . GLU A 1 135 ? -14.274 -8.471 23.164 1.00 98.50 135 GLU A O 1
ATOM 1101 N N . ASP A 1 136 ? -12.428 -9.688 22.744 1.00 98.44 136 ASP A N 1
ATOM 1102 C CA . ASP A 1 136 ? -12.685 -10.738 23.737 1.00 98.44 136 ASP A CA 1
ATOM 1103 C C . ASP A 1 136 ? -12.886 -10.138 25.146 1.00 98.44 136 ASP A C 1
ATOM 1105 O O . ASP A 1 136 ? -13.769 -10.532 25.921 1.00 98.44 136 ASP A O 1
ATOM 1109 N N . ARG A 1 137 ? -12.083 -9.127 25.503 1.00 98.31 137 ARG A N 1
ATOM 1110 C CA . ARG A 1 137 ? -12.205 -8.412 26.784 1.00 98.31 137 ARG A CA 1
ATOM 1111 C C . ARG A 1 137 ? -13.490 -7.596 26.877 1.00 98.31 137 ARG A C 1
ATOM 1113 O O . ARG A 1 137 ? -14.096 -7.555 27.954 1.00 98.31 137 ARG A O 1
ATOM 1120 N N . VAL A 1 138 ? -13.893 -6.929 25.796 1.00 98.44 138 VAL A N 1
ATOM 1121 C CA . VAL A 1 138 ? -15.150 -6.173 25.736 1.00 98.44 138 VAL A CA 1
ATOM 1122 C C . VAL A 1 138 ? -16.339 -7.121 25.845 1.00 98.44 138 VAL A C 1
ATOM 1124 O O . VAL A 1 138 ? -17.242 -6.843 26.634 1.00 98.44 138 VAL A O 1
ATOM 1127 N N . GLU A 1 139 ? -16.315 -8.264 25.161 1.00 98.25 139 GLU A N 1
ATOM 1128 C CA . GLU A 1 139 ? -17.349 -9.296 25.272 1.00 98.25 139 GLU A CA 1
ATOM 1129 C C . GLU A 1 139 ? -17.467 -9.812 26.716 1.00 98.25 139 GLU A C 1
ATOM 1131 O O . GLU A 1 139 ? -18.559 -9.847 27.292 1.00 98.25 139 GLU A O 1
ATOM 1136 N N . ALA A 1 140 ? -16.338 -10.109 27.366 1.00 98.31 140 ALA A N 1
ATOM 1137 C CA . ALA A 1 140 ? -16.324 -10.552 28.757 1.00 98.31 140 ALA A CA 1
ATOM 1138 C C . ALA A 1 140 ? -16.895 -9.504 29.733 1.00 98.31 140 ALA A C 1
ATOM 1140 O O . ALA A 1 140 ? -17.562 -9.860 30.712 1.00 98.31 140 ALA A O 1
ATOM 1141 N N . VAL A 1 141 ? -16.632 -8.212 29.507 1.00 98.31 141 VAL A N 1
ATOM 1142 C CA . VAL A 1 141 ? -17.229 -7.121 30.297 1.00 98.31 141 VAL A CA 1
ATOM 1143 C C . VAL A 1 141 ? -18.717 -6.985 29.990 1.00 98.31 141 VAL A C 1
ATOM 1145 O O . VAL A 1 141 ? -19.503 -6.831 30.924 1.00 98.31 141 VAL A O 1
ATOM 1148 N N . ASN A 1 142 ? -19.116 -7.105 28.725 1.00 98.31 142 ASN A N 1
ATOM 1149 C CA . ASN A 1 142 ? -20.509 -7.033 28.305 1.00 98.31 142 ASN A CA 1
ATOM 1150 C C . ASN A 1 142 ? -21.361 -8.109 29.001 1.00 98.31 142 ASN A C 1
ATOM 1152 O O . ASN A 1 142 ? -22.366 -7.779 29.625 1.00 98.31 142 ASN A O 1
ATOM 1156 N N . LEU A 1 143 ? -20.892 -9.362 29.039 1.00 98.38 143 LEU A N 1
ATOM 1157 C CA . LEU A 1 143 ? -21.564 -10.453 29.762 1.00 98.38 143 LEU A CA 1
ATOM 1158 C C . LEU A 1 143 ? -21.710 -10.176 31.268 1.00 98.38 143 LEU A C 1
ATOM 1160 O O . LEU A 1 143 ? -22.679 -10.598 31.901 1.00 98.38 143 LEU A O 1
ATOM 1164 N N . LYS A 1 144 ? -20.741 -9.487 31.884 1.00 98.44 144 LYS A N 1
ATOM 1165 C CA . LYS A 1 144 ? -20.846 -9.081 33.296 1.00 98.44 144 LYS A CA 1
ATOM 1166 C C . LYS A 1 144 ? -21.877 -7.971 33.482 1.00 98.44 144 LYS A C 1
ATOM 1168 O O . LYS A 1 144 ? -22.633 -8.023 34.448 1.00 98.44 144 LYS A O 1
ATOM 1173 N N . VAL A 1 145 ? -21.907 -6.991 32.580 1.00 98.38 145 VAL A N 1
ATOM 1174 C CA . VAL A 1 145 ? -22.885 -5.895 32.602 1.00 98.38 145 VAL A CA 1
ATOM 1175 C C . VAL A 1 145 ? -24.302 -6.431 32.418 1.00 98.38 145 VAL A C 1
ATOM 1177 O O . VAL A 1 145 ? -25.188 -6.016 33.157 1.00 98.38 145 VAL A O 1
ATOM 1180 N N . GLU A 1 146 ? -24.510 -7.393 31.520 1.00 97.94 146 GLU A N 1
ATOM 1181 C CA . GLU A 1 146 ? -25.807 -8.048 31.312 1.00 97.94 146 GLU A CA 1
ATOM 1182 C C . GLU A 1 146 ? -26.297 -8.746 32.590 1.00 97.94 146 GLU A C 1
ATOM 1184 O O . GLU A 1 146 ? -27.384 -8.446 33.081 1.00 97.94 146 GLU A O 1
ATOM 1189 N N . LYS A 1 147 ? -25.442 -9.558 33.229 1.00 98.19 147 LYS A N 1
ATOM 1190 C CA . LYS A 1 147 ? -25.757 -10.182 34.529 1.00 98.19 147 LYS A CA 1
ATOM 1191 C C . LYS A 1 147 ? -26.063 -9.154 35.618 1.00 98.19 147 LYS A C 1
ATOM 1193 O O . LYS A 1 147 ? -26.953 -9.354 36.439 1.00 98.19 147 LYS A O 1
ATOM 1198 N N . MET A 1 148 ? -25.316 -8.050 35.663 1.00 97.44 148 MET A N 1
ATOM 1199 C CA . MET A 1 148 ? -25.586 -6.973 36.618 1.00 97.44 148 MET A CA 1
ATOM 1200 C C . MET A 1 148 ? -26.919 -6.280 36.326 1.00 97.44 148 MET A C 1
ATOM 1202 O O . MET A 1 148 ? -27.629 -5.941 37.268 1.00 97.44 148 MET A O 1
ATOM 1206 N N . ALA A 1 149 ? -27.276 -6.088 35.055 1.00 96.94 149 ALA A N 1
ATOM 1207 C CA . ALA A 1 149 ? -28.555 -5.511 34.662 1.00 96.94 149 ALA A CA 1
ATOM 1208 C C . ALA A 1 149 ? -29.726 -6.398 35.110 1.00 96.94 149 ALA A C 1
ATOM 1210 O O . ALA A 1 149 ? -30.670 -5.880 35.707 1.00 96.94 149 ALA A O 1
ATOM 1211 N N . GLU A 1 150 ? -29.633 -7.720 34.924 1.00 97.88 150 GLU A N 1
ATOM 1212 C CA . GLU A 1 150 ? -30.616 -8.684 35.440 1.00 97.88 150 GLU A CA 1
ATOM 1213 C C . GLU A 1 150 ? -30.788 -8.540 36.961 1.00 97.88 150 GLU A C 1
ATOM 1215 O O . GLU A 1 150 ? -31.893 -8.271 37.437 1.00 97.88 150 GLU A O 1
ATOM 1220 N N . VAL A 1 151 ? -29.691 -8.584 37.725 1.00 97.94 151 VAL A N 1
ATOM 1221 C CA . VAL A 1 151 ? -29.728 -8.433 39.193 1.00 97.94 151 VAL A CA 1
ATOM 1222 C C . VAL A 1 151 ? -30.329 -7.089 39.620 1.00 97.94 151 VAL A C 1
ATOM 1224 O O . VAL A 1 151 ? -31.138 -7.041 40.548 1.00 97.94 151 VAL A O 1
ATOM 1227 N N . VAL A 1 152 ? -29.965 -5.985 38.960 1.00 98.12 152 VAL A N 1
ATOM 1228 C CA . VAL A 1 152 ? -30.512 -4.653 39.271 1.00 98.12 152 VAL A CA 1
ATOM 1229 C C . VAL A 1 152 ? -32.012 -4.597 38.982 1.00 98.12 152 VAL A C 1
ATOM 1231 O O . VAL A 1 152 ? -32.757 -4.017 39.773 1.00 98.12 152 VAL A O 1
ATOM 1234 N N . THR A 1 153 ? -32.480 -5.222 37.899 1.00 97.69 153 THR A N 1
ATOM 1235 C CA . THR A 1 153 ? -33.916 -5.270 37.585 1.00 97.69 153 THR A CA 1
ATOM 1236 C C . THR A 1 153 ? -34.701 -6.078 38.622 1.00 97.69 153 THR A C 1
ATOM 1238 O O . THR A 1 153 ? -35.753 -5.624 39.076 1.00 97.69 153 THR A O 1
ATOM 1241 N N . GLU A 1 154 ? -34.168 -7.212 39.086 1.00 97.94 154 GLU A N 1
ATOM 1242 C CA . GLU A 1 154 ? -34.773 -8.001 40.165 1.00 97.94 154 GLU A CA 1
ATOM 1243 C C . GLU A 1 154 ? -34.813 -7.224 41.487 1.00 97.94 154 GLU A C 1
ATOM 1245 O O . GLU A 1 154 ? -35.860 -7.152 42.137 1.00 97.94 154 GLU A O 1
ATOM 1250 N N . GLN A 1 155 ? -33.698 -6.597 41.879 1.00 97.25 155 GLN A N 1
ATOM 1251 C CA . GLN A 1 155 ? -33.639 -5.782 43.094 1.00 97.25 155 GLN A CA 1
ATOM 1252 C C . GLN A 1 155 ? -34.606 -4.595 43.034 1.00 97.25 155 GLN A C 1
ATOM 1254 O O . GLN A 1 155 ? -35.247 -4.278 44.036 1.00 97.25 155 GLN A O 1
ATOM 1259 N N . TRP A 1 156 ? -34.773 -3.968 41.867 1.00 98.31 156 TRP A N 1
ATOM 1260 C CA . TRP A 1 156 ? -35.750 -2.897 41.678 1.00 98.31 156 TRP A CA 1
ATOM 1261 C C . TRP A 1 156 ? -37.186 -3.374 41.936 1.00 98.31 156 TRP A C 1
ATOM 1263 O O . TRP A 1 156 ? -37.927 -2.725 42.679 1.00 98.31 156 TRP A O 1
ATOM 1273 N N . ILE A 1 157 ? -37.567 -4.540 41.400 1.00 97.88 157 ILE A N 1
ATOM 1274 C CA . ILE A 1 157 ? -38.883 -5.153 41.646 1.00 97.88 157 ILE A CA 1
ATOM 1275 C C . ILE A 1 157 ? -39.080 -5.436 43.144 1.00 97.88 157 ILE A C 1
ATOM 1277 O O . ILE A 1 157 ? -40.142 -5.142 43.700 1.00 97.88 157 ILE A O 1
ATOM 1281 N N . GLN A 1 158 ? -38.055 -5.957 43.825 1.00 97.56 158 GLN A N 1
ATOM 1282 C CA . GLN A 1 158 ? -38.111 -6.223 45.267 1.00 97.56 158 GLN A CA 1
ATOM 1283 C C . GLN A 1 158 ? -38.299 -4.941 46.090 1.00 97.56 158 GLN A C 1
ATOM 1285 O O . GLN A 1 158 ? -39.137 -4.915 46.994 1.00 97.56 158 GLN A O 1
ATOM 1290 N N . ILE A 1 159 ? -37.568 -3.869 45.767 1.00 97.94 159 ILE A N 1
ATOM 1291 C CA . ILE A 1 159 ? -37.705 -2.565 46.433 1.00 97.94 159 ILE A CA 1
ATOM 1292 C C . ILE A 1 159 ? -39.124 -2.022 46.252 1.00 97.94 159 ILE A C 1
ATOM 1294 O O . ILE A 1 159 ? -39.737 -1.598 47.229 1.00 97.94 159 ILE A O 1
ATOM 1298 N N . GLN A 1 160 ? -39.678 -2.099 45.039 1.00 97.50 160 GLN A N 1
ATOM 1299 C CA . GLN A 1 160 ? -41.049 -1.660 44.769 1.00 97.50 160 GLN A CA 1
ATOM 1300 C C . GLN A 1 160 ? -42.081 -2.436 45.601 1.00 97.50 160 GLN A C 1
ATOM 1302 O O . GLN A 1 160 ? -42.972 -1.836 46.206 1.00 97.50 160 GLN A O 1
ATOM 1307 N N . HIS A 1 161 ? -41.947 -3.762 45.704 1.00 96.44 161 HIS A N 1
ATOM 1308 C CA . HIS A 1 161 ? -42.829 -4.565 46.555 1.00 96.44 161 HIS A CA 1
ATOM 1309 C C . HIS A 1 161 ? -42.689 -4.232 48.045 1.00 96.44 161 HIS A C 1
ATOM 1311 O O . HIS A 1 161 ? -43.698 -4.150 48.751 1.00 96.44 161 HIS A O 1
ATOM 1317 N N . LEU A 1 162 ? -41.463 -4.015 48.528 1.00 97.81 162 LEU A N 1
ATOM 1318 C CA . LEU A 1 162 ? -41.213 -3.607 49.910 1.00 97.81 162 LEU A CA 1
ATOM 1319 C C . LEU A 1 162 ? -41.818 -2.234 50.211 1.00 97.81 162 LEU A C 1
ATOM 1321 O O . LEU A 1 162 ? -42.449 -2.064 51.253 1.00 97.81 162 LEU A O 1
ATOM 1325 N N . GLU A 1 163 ? -41.686 -1.278 49.295 1.00 97.81 163 GLU A N 1
ATOM 1326 C CA . GLU A 1 163 ? -42.265 0.057 49.430 1.00 97.81 163 GLU A CA 1
ATOM 1327 C C . GLU A 1 163 ? -43.799 -0.004 49.503 1.00 97.81 163 GLU A C 1
ATOM 1329 O O . GLU A 1 163 ? -44.411 0.583 50.400 1.00 97.81 163 GLU A O 1
ATOM 1334 N N . GLN A 1 164 ? -44.437 -0.797 48.638 1.00 97.75 164 GLN A N 1
ATOM 1335 C CA . GLN A 1 164 ? -45.886 -1.021 48.682 1.00 97.75 164 GLN A CA 1
ATOM 1336 C C . GLN A 1 164 ? -46.334 -1.693 49.988 1.00 97.75 164 GLN A C 1
ATOM 1338 O O . GLN A 1 164 ? -47.321 -1.273 50.604 1.00 97.75 164 GLN A O 1
ATOM 1343 N N . ALA A 1 165 ? -45.612 -2.723 50.442 1.00 96.75 165 ALA A N 1
ATOM 1344 C CA . ALA A 1 165 ? -45.908 -3.414 51.694 1.00 96.75 165 ALA A CA 1
ATOM 1345 C C . ALA A 1 165 ? -45.767 -2.478 52.905 1.00 96.75 165 ALA A C 1
ATOM 1347 O O . ALA A 1 165 ? -46.629 -2.485 53.788 1.00 96.75 165 ALA A O 1
ATOM 1348 N N . LEU A 1 166 ? -44.736 -1.628 52.914 1.00 97.88 166 LEU A N 1
ATOM 1349 C CA . LEU A 1 166 ? -44.519 -0.602 53.931 1.00 97.88 166 LEU A CA 1
ATOM 1350 C C . LEU A 1 166 ? -45.690 0.388 53.974 1.00 97.88 166 LEU A C 1
ATOM 1352 O O . LEU A 1 166 ? -46.257 0.619 55.043 1.00 97.88 166 LEU A O 1
ATOM 1356 N N . GLN A 1 167 ? -46.099 0.933 52.825 1.00 96.44 167 GLN A N 1
ATOM 1357 C CA . GLN A 1 167 ? -47.224 1.870 52.742 1.00 96.44 167 GLN A CA 1
ATOM 1358 C C . GLN A 1 167 ? -48.540 1.237 53.226 1.00 96.44 167 GLN A C 1
ATOM 1360 O O . GLN A 1 167 ? -49.330 1.878 53.927 1.00 96.44 167 GLN A O 1
ATOM 1365 N N . LEU A 1 168 ? -48.793 -0.031 52.884 1.00 96.62 168 LEU A N 1
ATOM 1366 C CA . LEU A 1 168 ? -49.964 -0.770 53.366 1.00 96.62 168 LEU A CA 1
ATOM 1367 C C . LEU A 1 168 ? -49.905 -1.013 54.877 1.00 96.62 168 LEU A C 1
ATOM 1369 O O . LEU A 1 168 ? -50.910 -0.814 55.561 1.00 96.62 168 LEU A O 1
ATOM 1373 N N . ALA A 1 169 ? -48.747 -1.411 55.406 1.00 96.56 169 ALA A N 1
ATOM 1374 C CA . ALA A 1 169 ? -48.548 -1.627 56.835 1.00 96.56 169 ALA A CA 1
ATOM 1375 C C . ALA A 1 169 ? -48.745 -0.330 57.635 1.00 96.56 169 ALA A C 1
ATOM 1377 O O . ALA A 1 169 ? -49.458 -0.339 58.637 1.00 96.56 169 ALA A O 1
ATOM 1378 N N . GLN A 1 170 ? -48.203 0.795 57.157 1.00 96.56 170 GLN A N 1
ATOM 1379 C CA . GLN A 1 170 ? -48.405 2.112 57.765 1.00 96.56 170 GLN A CA 1
ATOM 1380 C C . GLN A 1 170 ? -49.883 2.523 57.764 1.00 96.56 170 GLN A C 1
ATOM 1382 O O . GLN A 1 170 ? -50.401 2.945 58.800 1.00 96.56 170 GLN A O 1
ATOM 1387 N N . ARG A 1 171 ? -50.597 2.352 56.639 1.00 94.75 171 ARG A N 1
ATOM 1388 C CA . ARG A 1 171 ? -52.036 2.661 56.571 1.00 94.75 171 ARG A CA 1
ATOM 1389 C C . ARG A 1 171 ? -52.858 1.805 57.529 1.00 94.75 171 ARG A C 1
ATOM 1391 O O . ARG A 1 171 ? -53.697 2.351 58.242 1.00 94.75 171 ARG A O 1
ATOM 1398 N N . ARG A 1 172 ? -52.593 0.497 57.584 1.00 94.62 172 ARG A N 1
ATOM 1399 C CA . ARG A 1 172 ? -53.262 -0.415 58.524 1.00 94.62 172 ARG A CA 1
ATOM 1400 C C . ARG A 1 172 ? -52.967 -0.045 59.974 1.00 94.62 172 ARG A C 1
ATOM 1402 O O . ARG A 1 172 ? -53.898 0.060 60.757 1.00 94.62 172 ARG A O 1
ATOM 1409 N N . ALA A 1 173 ? -51.712 0.239 60.321 1.00 94.06 173 ALA A N 1
ATOM 1410 C CA . ALA A 1 173 ? -51.336 0.630 61.679 1.00 94.06 173 ALA A CA 1
ATOM 1411 C C . ALA A 1 173 ? -52.024 1.933 62.125 1.00 94.06 173 ALA A C 1
ATOM 1413 O O . ALA A 1 173 ? -52.531 2.005 63.245 1.00 94.06 173 ALA A O 1
ATOM 1414 N N . LEU A 1 174 ? -52.101 2.940 61.245 1.00 95.19 174 LEU A N 1
ATOM 1415 C CA . LEU A 1 174 ? -52.815 4.191 61.521 1.00 95.19 174 LEU A CA 1
ATOM 1416 C C . LEU A 1 174 ? -54.325 3.952 61.697 1.00 95.19 174 LEU A C 1
ATOM 1418 O O . LEU A 1 174 ? -54.944 4.496 62.615 1.00 95.19 174 LEU A O 1
ATOM 1422 N N . GLN A 1 175 ? -54.924 3.130 60.831 1.00 93.38 175 GLN A N 1
ATOM 1423 C CA . GLN A 1 175 ? -56.337 2.755 60.925 1.00 93.38 175 GLN A CA 1
ATOM 1424 C C . GLN A 1 175 ? -56.630 1.993 62.221 1.00 93.38 175 GLN A C 1
ATOM 1426 O O . GLN A 1 175 ? -57.555 2.364 62.943 1.00 93.38 175 GLN A O 1
ATOM 1431 N N . ASP A 1 176 ? -55.804 1.009 62.570 1.00 93.19 176 ASP A N 1
ATOM 1432 C CA . ASP A 1 176 ? -55.912 0.245 63.811 1.00 93.19 176 ASP A CA 1
ATOM 1433 C C . ASP A 1 176 ? -55.746 1.142 65.037 1.00 93.19 176 ASP A C 1
ATOM 1435 O O . ASP A 1 176 ? -56.501 1.015 66.000 1.00 93.19 176 ASP A O 1
ATOM 1439 N N . GLN A 1 177 ? -54.793 2.080 65.018 1.00 91.88 177 GLN A N 1
ATOM 1440 C CA . GLN A 1 177 ? -54.610 3.051 66.096 1.00 91.88 177 GLN A CA 1
ATOM 1441 C C . GLN A 1 177 ? -55.853 3.930 66.260 1.00 91.88 177 GLN A C 1
ATOM 1443 O O . GLN A 1 177 ? -56.342 4.090 67.381 1.00 91.88 177 GLN A O 1
ATOM 1448 N N . LYS A 1 178 ? -56.403 4.460 65.159 1.00 90.62 178 LYS A N 1
ATOM 1449 C CA . LYS A 1 178 ? -57.639 5.255 65.174 1.00 90.62 178 LYS A CA 1
ATOM 1450 C C . LYS A 1 178 ? -58.809 4.434 65.714 1.00 90.62 178 LYS A C 1
ATOM 1452 O O . LYS A 1 178 ? -59.545 4.903 66.580 1.00 90.62 178 LYS A O 1
ATOM 1457 N N . GLN A 1 179 ? -58.961 3.196 65.255 1.00 89.94 179 GLN A N 1
ATOM 1458 C CA . GLN A 1 179 ? -60.035 2.308 65.686 1.00 89.94 179 GLN A CA 1
ATOM 1459 C C . GLN A 1 179 ? -59.898 1.910 67.161 1.00 89.94 179 GLN A C 1
ATOM 1461 O O . GLN A 1 179 ? -60.889 1.924 67.893 1.00 89.94 179 GLN A O 1
ATOM 1466 N N . ARG A 1 180 ? -58.678 1.633 67.638 1.00 90.56 180 ARG A N 1
ATOM 1467 C CA . ARG A 1 180 ? -58.389 1.399 69.063 1.00 90.56 180 ARG A CA 1
ATOM 1468 C C . ARG A 1 180 ? -58.696 2.629 69.907 1.00 90.56 180 ARG A C 1
ATOM 1470 O O . ARG A 1 180 ? -59.358 2.486 70.929 1.00 90.56 180 ARG A O 1
ATOM 1477 N N . TYR A 1 181 ? -58.269 3.820 69.484 1.00 90.31 181 TYR A N 1
ATOM 1478 C CA . 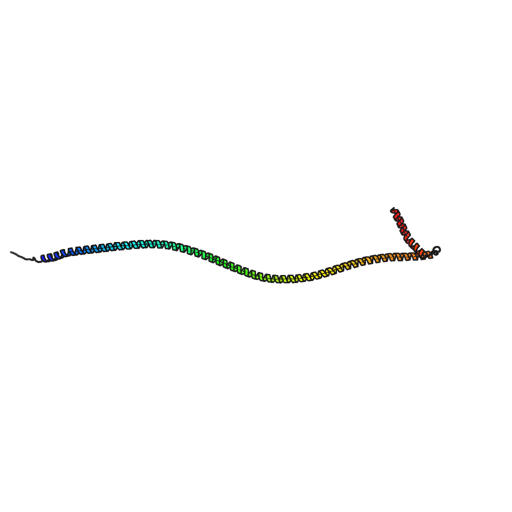TYR A 1 181 ? -58.568 5.069 70.189 1.00 90.31 181 TYR A CA 1
ATOM 1479 C C . TYR A 1 181 ? -60.079 5.285 70.327 1.00 90.31 181 TYR A C 1
ATOM 1481 O O . TYR A 1 181 ? -60.564 5.530 71.430 1.00 90.31 181 TYR A O 1
ATOM 1489 N N . MET A 1 182 ? -60.836 5.113 69.237 1.00 86.19 182 MET A N 1
ATOM 1490 C CA . MET A 1 182 ? -62.299 5.216 69.252 1.00 86.19 182 MET A CA 1
ATOM 1491 C C . MET A 1 182 ? -62.932 4.188 70.196 1.00 86.19 182 MET A C 1
ATOM 1493 O O . MET A 1 182 ? -63.781 4.543 71.011 1.00 86.19 182 MET A O 1
ATOM 1497 N N . ARG A 1 183 ? -62.482 2.927 70.147 1.00 88.00 183 ARG A N 1
ATOM 1498 C CA . ARG A 1 183 ? -63.003 1.852 71.004 1.00 88.00 183 ARG A CA 1
ATOM 1499 C C . ARG A 1 183 ? -62.701 2.092 72.486 1.00 88.00 183 ARG A C 1
ATOM 1501 O O . ARG A 1 183 ? -63.591 1.930 73.313 1.00 88.00 183 ARG A O 1
ATOM 1508 N N . CYS A 1 184 ? -61.485 2.513 72.833 1.00 88.50 184 CYS A N 1
ATOM 1509 C CA . CYS A 1 184 ? -61.107 2.829 74.214 1.00 88.50 184 CYS A CA 1
ATOM 1510 C C . CYS A 1 184 ? -61.873 4.043 74.756 1.00 88.50 184 CYS A C 1
ATOM 1512 O O . CYS A 1 184 ? -62.346 4.007 75.891 1.00 88.50 184 CYS A O 1
ATOM 1514 N N . SER A 1 185 ? -62.031 5.096 73.950 1.00 86.69 185 SER A N 1
ATOM 1515 C CA . SER A 1 185 ? -62.832 6.270 74.313 1.00 86.69 185 SER A CA 1
ATOM 1516 C C . SER A 1 185 ? -64.300 5.900 74.534 1.00 86.69 185 SER A C 1
ATOM 1518 O O . SER A 1 185 ? -64.901 6.340 75.512 1.00 86.69 185 SER A O 1
ATOM 1520 N N . PHE A 1 186 ? -64.852 5.024 73.691 1.00 87.50 186 PHE A N 1
ATOM 1521 C CA . PHE A 1 186 ? -66.208 4.500 73.848 1.00 87.50 186 PHE A CA 1
ATOM 1522 C C . PHE A 1 186 ? -66.382 3.692 75.142 1.00 87.50 186 PHE A C 1
ATOM 1524 O O . PHE A 1 186 ? -67.297 3.963 75.916 1.00 87.50 186 PHE A O 1
ATOM 1531 N N . LEU A 1 187 ? -65.468 2.759 75.435 1.00 88.62 187 LEU A N 1
ATOM 1532 C CA . LEU A 1 187 ? -65.491 1.987 76.685 1.00 88.62 187 LEU A CA 1
ATOM 1533 C C . LEU A 1 187 ? -65.350 2.888 77.922 1.00 88.62 187 LEU A C 1
ATOM 1535 O O . LEU A 1 187 ? -66.004 2.659 78.938 1.00 88.62 187 LEU A O 1
ATOM 1539 N N . ARG A 1 188 ? -64.533 3.945 77.835 1.00 90.31 188 ARG A N 1
ATOM 1540 C CA . ARG A 1 188 ? -64.392 4.935 78.911 1.00 90.31 188 ARG A CA 1
ATOM 1541 C C . ARG A 1 188 ? -65.696 5.702 79.151 1.00 90.31 188 ARG A C 1
ATOM 1543 O O . ARG A 1 188 ? -66.084 5.863 80.305 1.00 90.31 188 ARG A O 1
ATOM 1550 N N . LEU A 1 189 ? -66.376 6.140 78.089 1.00 88.12 189 LEU A N 1
ATOM 1551 C CA . LEU A 1 189 ? -67.681 6.806 78.183 1.00 88.12 189 LEU A CA 1
ATOM 1552 C C . LEU A 1 189 ? -68.737 5.889 78.805 1.00 88.12 189 LEU A C 1
ATOM 1554 O O . LEU A 1 189 ? -69.455 6.319 79.701 1.00 88.12 189 LEU A O 1
ATOM 1558 N N . GLN A 1 190 ? -68.786 4.617 78.400 1.00 88.31 190 GLN A N 1
ATOM 1559 C CA . GLN A 1 190 ? -69.672 3.631 79.024 1.00 88.31 190 GLN A CA 1
ATOM 1560 C C . GLN A 1 190 ? -69.399 3.472 80.523 1.00 88.31 190 GLN A C 1
ATOM 1562 O O . GLN A 1 190 ? -70.339 3.469 81.315 1.00 88.31 190 GLN A O 1
ATOM 1567 N N . GLY A 1 191 ? -68.126 3.383 80.927 1.00 88.88 191 GLY A N 1
ATOM 1568 C CA . GLY A 1 191 ? -67.737 3.311 82.337 1.00 88.88 191 GLY A CA 1
ATOM 1569 C C . GLY A 1 191 ? -68.188 4.535 83.137 1.00 88.88 191 GLY A C 1
ATOM 1570 O O . GLY A 1 191 ? -68.769 4.382 84.211 1.00 88.88 191 GLY A O 1
ATOM 1571 N N . PHE A 1 192 ? -67.995 5.736 82.581 1.00 88.81 192 PHE A N 1
ATOM 1572 C CA . PHE A 1 192 ? -68.437 6.990 83.196 1.00 88.81 192 PHE A CA 1
ATOM 1573 C C . PHE A 1 192 ? -69.963 7.051 83.341 1.00 88.81 192 PHE A C 1
ATOM 1575 O O . PHE A 1 192 ? -70.468 7.293 84.432 1.00 88.81 192 PHE A O 1
ATOM 1582 N N . ILE A 1 193 ? -70.707 6.750 82.271 1.00 88.12 193 ILE A N 1
ATOM 1583 C CA . ILE A 1 193 ? -72.178 6.727 82.275 1.00 88.12 193 ILE A CA 1
ATOM 1584 C C . ILE A 1 193 ? -72.704 5.708 83.292 1.00 88.12 193 ILE A C 1
ATOM 1586 O O . ILE A 1 193 ? -73.613 6.013 84.059 1.00 88.12 193 ILE A O 1
ATOM 1590 N N . LYS A 1 194 ? -72.116 4.508 83.345 1.00 88.19 194 LYS A N 1
ATOM 1591 C CA . LYS A 1 194 ? -72.496 3.464 84.307 1.00 88.19 194 LYS A CA 1
ATOM 1592 C C . LYS A 1 194 ? -72.265 3.904 85.752 1.00 88.19 194 LYS A C 1
ATOM 1594 O O . LYS A 1 194 ? -73.103 3.635 86.611 1.00 88.19 194 LYS A O 1
ATOM 1599 N N . GLN A 1 195 ? -71.146 4.574 86.023 1.00 88.06 195 GLN A N 1
ATOM 1600 C CA . GLN A 1 195 ? -70.843 5.122 87.343 1.00 88.06 195 GLN A CA 1
ATOM 1601 C C . GLN A 1 195 ? -71.819 6.239 87.728 1.00 88.06 195 GLN A C 1
ATOM 1603 O O . GLN A 1 195 ? -72.335 6.237 88.844 1.00 88.06 195 GLN A O 1
ATOM 1608 N N . GLU A 1 196 ? -72.114 7.145 86.799 1.00 85.94 196 GLU A N 1
ATOM 1609 C CA . GLU A 1 196 ? -73.006 8.276 87.042 1.00 85.94 196 GLU A CA 1
ATOM 1610 C C . GLU A 1 196 ? -74.459 7.826 87.249 1.00 85.94 196 GLU A C 1
ATOM 1612 O O . GLU A 1 196 ? -75.127 8.282 88.175 1.00 85.94 196 GLU A O 1
ATOM 1617 N N . MET A 1 197 ? -74.933 6.850 86.467 1.00 83.31 197 MET A N 1
ATOM 1618 C CA . MET A 1 197 ? -76.264 6.266 86.660 1.00 83.31 197 MET A CA 1
ATOM 1619 C C . MET A 1 197 ? -76.397 5.518 87.990 1.00 83.31 197 MET A C 1
ATOM 1621 O O . MET A 1 197 ? -77.463 5.556 88.589 1.00 83.31 197 MET A O 1
ATOM 1625 N N . ARG A 1 198 ? -75.332 4.880 88.497 1.00 82.56 198 ARG A N 1
ATOM 1626 C CA . ARG A 1 198 ? -75.351 4.260 89.836 1.00 82.56 198 ARG A CA 1
ATOM 1627 C C . ARG A 1 198 ? -75.415 5.275 90.976 1.00 82.56 198 ARG A C 1
ATOM 1629 O O . ARG A 1 198 ? -75.878 4.922 92.054 1.00 82.56 198 ARG A O 1
ATOM 1636 N N . ARG A 1 199 ? -74.911 6.493 90.766 1.00 83.50 199 ARG A N 1
ATOM 1637 C CA . ARG A 1 199 ? -74.859 7.542 91.794 1.00 83.50 199 ARG A CA 1
ATOM 1638 C C . ARG A 1 199 ? -76.198 8.266 91.973 1.00 83.50 199 ARG A C 1
ATOM 1640 O O . ARG A 1 199 ? -76.437 8.825 93.036 1.00 83.50 199 ARG A O 1
ATOM 1647 N N . ASN A 1 200 ? -77.063 8.237 90.962 1.00 81.25 200 ASN A N 1
ATOM 1648 C CA . ASN A 1 200 ? -78.371 8.888 90.979 1.00 81.25 200 ASN A CA 1
ATOM 1649 C C . ASN A 1 200 ? -79.475 7.899 91.381 1.00 81.25 200 ASN A C 1
ATOM 1651 O O . ASN A 1 200 ? -79.661 6.869 90.736 1.00 81.25 200 ASN A O 1
ATOM 1655 N N . GLU A 1 201 ? -80.267 8.244 92.398 1.00 76.00 201 GLU A N 1
ATOM 1656 C CA . GLU A 1 201 ? -81.320 7.368 92.945 1.00 76.00 201 GLU A CA 1
ATOM 1657 C C . GLU A 1 201 ? -82.383 6.967 91.902 1.00 76.00 201 GLU A C 1
ATOM 1659 O O . GLU A 1 201 ? -82.878 5.843 91.922 1.00 76.00 201 GLU A O 1
ATOM 1664 N N . PHE A 1 202 ? -82.684 7.846 90.938 1.00 69.75 202 PHE A N 1
ATOM 1665 C CA . PHE A 1 202 ? -83.685 7.599 89.891 1.00 69.75 202 PHE A CA 1
ATOM 1666 C C . PHE A 1 202 ? -83.195 6.706 88.745 1.00 69.75 202 PHE A C 1
ATOM 1668 O O . PHE A 1 202 ? -83.990 5.989 88.139 1.00 69.75 202 PHE A O 1
ATOM 1675 N N . THR A 1 203 ? -81.904 6.751 88.410 1.00 73.12 203 THR A N 1
ATOM 1676 C CA . THR A 1 203 ? -81.344 6.004 87.270 1.00 73.12 203 THR A CA 1
ATOM 1677 C C . THR A 1 203 ? -80.624 4.725 87.688 1.00 73.12 203 THR A C 1
ATOM 1679 O O . THR A 1 203 ? -80.387 3.867 86.836 1.00 73.12 203 THR A O 1
ATOM 1682 N N . ALA A 1 204 ? -80.371 4.530 88.987 1.00 75.56 204 ALA A N 1
ATOM 1683 C CA . ALA A 1 204 ? -79.748 3.326 89.532 1.00 75.56 204 ALA A CA 1
ATOM 1684 C C . ALA A 1 204 ? -80.531 2.037 89.209 1.00 75.56 204 ALA A C 1
ATOM 1686 O O . ALA A 1 204 ? -79.919 0.995 88.973 1.00 75.56 204 ALA A O 1
ATOM 1687 N N . ALA A 1 205 ? -81.865 2.111 89.126 1.00 78.50 205 ALA A N 1
ATOM 1688 C CA . ALA A 1 205 ? -82.730 0.975 88.789 1.00 78.50 205 ALA A CA 1
ATOM 1689 C C . ALA A 1 205 ? -82.587 0.492 87.329 1.00 78.50 205 ALA A C 1
ATOM 1691 O O . ALA A 1 205 ? -82.927 -0.648 87.024 1.00 78.50 205 ALA A O 1
ATOM 1692 N N . PHE A 1 206 ? -82.068 1.336 86.431 1.00 76.00 206 PHE A N 1
ATOM 1693 C CA . PHE A 1 206 ? -81.975 1.064 84.990 1.00 76.00 206 PHE A CA 1
ATOM 1694 C C . PHE A 1 206 ? -80.558 0.687 84.524 1.00 76.00 206 PHE A C 1
ATOM 1696 O O . PHE A 1 206 ? -80.301 0.609 83.321 1.00 76.00 206 PHE A O 1
ATOM 1703 N N . VAL A 1 207 ? -79.616 0.456 85.448 1.00 80.38 207 VAL A N 1
ATOM 1704 C CA . VAL A 1 207 ? -78.211 0.147 85.129 1.00 80.38 207 VAL A CA 1
ATOM 1705 C C . VAL A 1 207 ? -78.071 -1.282 84.585 1.00 80.38 207 VAL A C 1
ATOM 1707 O O . VAL A 1 207 ? -77.648 -2.195 85.288 1.00 80.38 207 VAL A O 1
ATOM 1710 N N . ASN A 1 208 ? -78.390 -1.455 83.303 1.00 85.12 208 ASN A N 1
ATOM 1711 C CA . ASN A 1 208 ? -78.130 -2.661 82.516 1.00 85.12 208 ASN A CA 1
ATOM 1712 C C . ASN A 1 208 ? -77.031 -2.403 81.482 1.00 85.12 208 ASN A C 1
ATOM 1714 O O . ASN A 1 208 ? -76.952 -1.311 80.917 1.00 85.12 208 ASN A O 1
ATOM 1718 N N . ASP A 1 209 ? -76.205 -3.413 81.202 1.00 81.44 209 ASP A N 1
ATOM 1719 C CA . ASP A 1 209 ? -75.082 -3.280 80.261 1.00 81.44 209 ASP A CA 1
ATOM 1720 C C . ASP A 1 209 ? -75.552 -2.933 78.838 1.00 81.44 209 ASP A C 1
ATOM 1722 O O . ASP A 1 209 ? -74.941 -2.096 78.171 1.00 81.44 209 ASP A O 1
ATOM 1726 N N . GLU A 1 210 ? -76.695 -3.479 78.413 1.00 85.00 210 GLU A N 1
ATOM 1727 C CA . GLU A 1 210 ? -77.337 -3.140 77.137 1.00 85.00 210 GLU A CA 1
ATOM 1728 C C . GLU A 1 210 ? -77.808 -1.676 77.106 1.00 85.00 210 GLU A C 1
ATOM 1730 O O . GLU A 1 210 ? -77.549 -0.955 76.143 1.00 85.00 210 GLU A O 1
ATOM 1735 N N . PHE A 1 211 ? -78.433 -1.185 78.182 1.00 85.00 211 PHE A N 1
ATOM 1736 C CA . PHE A 1 211 ? -78.932 0.193 78.250 1.00 85.00 211 PHE A CA 1
ATOM 1737 C C . PHE A 1 211 ? -77.796 1.229 78.310 1.00 85.00 211 PHE A C 1
ATOM 1739 O O . PHE A 1 211 ? -77.843 2.238 77.606 1.00 85.00 211 PHE A O 1
ATOM 1746 N N . VAL A 1 212 ? -76.730 0.962 79.080 1.00 86.44 212 VAL A N 1
ATOM 1747 C CA . VAL A 1 212 ? -75.503 1.787 79.113 1.00 86.44 212 VAL A CA 1
ATOM 1748 C C . VAL A 1 212 ? -74.887 1.889 77.715 1.00 86.44 212 VAL A C 1
ATOM 1750 O O . VAL A 1 212 ? -74.443 2.967 77.315 1.00 86.44 212 VAL A O 1
ATOM 1753 N N . PHE A 1 213 ? -74.874 0.786 76.956 1.00 86.38 213 PHE A N 1
ATOM 1754 C CA . PHE A 1 213 ? -74.382 0.765 75.581 1.00 86.38 213 PHE A CA 1
ATOM 1755 C C . PHE A 1 213 ? -75.206 1.676 74.660 1.00 86.38 213 PHE A C 1
ATOM 1757 O O . PHE A 1 213 ? -74.622 2.487 73.931 1.00 86.38 213 PHE A O 1
ATOM 1764 N N . PHE A 1 214 ? -76.541 1.594 74.713 1.00 87.75 214 PHE A N 1
ATOM 1765 C CA . PHE A 1 214 ? -77.420 2.459 73.918 1.00 87.75 214 PHE A CA 1
ATOM 1766 C C . PHE A 1 214 ? -77.280 3.931 74.301 1.00 87.75 214 PHE A C 1
ATOM 1768 O O . PHE A 1 214 ? -77.175 4.772 73.412 1.00 87.75 214 PHE A O 1
ATOM 1775 N N . LEU A 1 215 ? -77.206 4.250 75.596 1.00 86.62 215 LEU A N 1
ATOM 1776 C CA . LEU A 1 215 ? -77.072 5.628 76.069 1.00 86.62 215 LEU A CA 1
ATOM 1777 C C . LEU A 1 215 ? -75.714 6.244 75.692 1.00 86.62 215 LEU A C 1
ATOM 1779 O O . LEU A 1 215 ? -75.658 7.390 75.247 1.00 86.62 215 LEU A O 1
ATOM 1783 N N . ALA A 1 216 ? -74.625 5.477 75.798 1.00 87.25 216 ALA A N 1
ATOM 1784 C CA . ALA A 1 216 ? -73.304 5.902 75.335 1.00 87.25 216 ALA A CA 1
ATOM 1785 C C . ALA A 1 216 ? -73.271 6.127 73.816 1.00 87.25 216 ALA A C 1
ATOM 1787 O O . ALA A 1 216 ? -72.675 7.095 73.347 1.00 87.25 216 ALA A O 1
ATOM 1788 N N . SER A 1 217 ? -73.936 5.257 73.050 1.00 86.75 217 SER A N 1
ATOM 1789 C CA . SER A 1 217 ? -74.050 5.393 71.594 1.00 86.75 217 SER A CA 1
ATOM 1790 C C . SER A 1 217 ? -74.855 6.636 71.222 1.00 86.75 217 SER A C 1
ATOM 1792 O O . SER A 1 217 ? -74.377 7.455 70.446 1.00 86.75 217 SER A O 1
ATOM 1794 N N . ALA A 1 218 ? -76.013 6.828 71.855 1.00 87.94 218 ALA A N 1
ATOM 1795 C CA . ALA A 1 218 ? -76.863 8.005 71.725 1.00 87.94 218 ALA A CA 1
ATOM 1796 C C . ALA A 1 218 ? -76.093 9.311 71.972 1.00 87.94 218 ALA A C 1
ATOM 1798 O O . ALA A 1 218 ? -76.145 10.219 71.147 1.00 87.94 218 ALA A O 1
ATOM 1799 N N . LEU A 1 219 ? -75.332 9.400 73.067 1.00 86.00 219 LEU A N 1
ATOM 1800 C CA . LEU A 1 219 ? -74.537 10.587 73.405 1.00 86.00 219 LEU A CA 1
ATOM 1801 C C . LEU A 1 219 ? -73.482 10.938 72.348 1.00 86.00 219 LEU A C 1
ATOM 1803 O O . LEU A 1 219 ? -73.140 12.107 72.196 1.00 86.00 219 LEU A O 1
ATOM 1807 N N . ILE A 1 220 ? -72.983 9.950 71.604 1.00 85.44 220 ILE A N 1
ATOM 1808 C CA . ILE A 1 220 ? -72.031 10.168 70.511 1.00 85.44 220 ILE A CA 1
ATOM 1809 C C . ILE A 1 220 ? -72.763 10.488 69.201 1.00 85.44 220 ILE A C 1
ATOM 1811 O O . ILE A 1 220 ? -72.326 11.363 68.455 1.00 85.44 220 ILE A O 1
ATOM 1815 N N . THR A 1 221 ? -73.873 9.809 68.902 1.00 85.81 221 THR A N 1
ATOM 1816 C CA . THR A 1 221 ? -74.578 9.944 67.619 1.00 85.81 221 THR A CA 1
ATOM 1817 C C . THR A 1 221 ? -75.497 11.157 67.557 1.00 85.81 221 THR A C 1
ATOM 1819 O O . THR A 1 221 ? -75.601 11.765 66.497 1.00 85.81 221 THR A O 1
ATOM 1822 N N . PHE A 1 222 ? -76.156 11.542 68.654 1.00 87.06 222 PHE A N 1
ATOM 1823 C CA . PHE A 1 222 ? -77.102 12.665 68.665 1.00 87.06 222 PHE A CA 1
ATOM 1824 C C . PHE A 1 222 ? -76.458 14.008 68.293 1.00 87.06 222 PHE A C 1
ATOM 1826 O O . PHE A 1 222 ? -77.037 14.702 67.458 1.00 87.06 222 PHE A O 1
ATOM 1833 N N . PRO A 1 223 ? -75.267 14.381 68.804 1.00 85.12 223 PRO A N 1
ATOM 1834 C CA . PRO A 1 223 ? -74.597 15.608 68.374 1.00 85.12 223 PRO A CA 1
ATOM 1835 C C . PRO A 1 223 ? -74.203 15.578 66.894 1.00 85.12 223 PRO A C 1
ATOM 1837 O O . PRO A 1 223 ? -74.334 16.585 66.205 1.00 85.12 223 PRO A O 1
ATOM 1840 N N . VAL A 1 224 ? -73.764 14.419 66.389 1.00 86.00 224 VAL A N 1
ATOM 1841 C CA . VAL A 1 224 ? -73.382 14.243 64.978 1.00 86.00 224 VAL A CA 1
ATOM 1842 C C . VAL A 1 224 ? -74.602 14.348 64.063 1.00 86.00 224 VAL A C 1
ATOM 1844 O O . VAL A 1 224 ? -74.556 15.064 63.068 1.00 86.00 224 VAL A O 1
ATOM 1847 N N . LEU A 1 225 ? -75.709 13.689 64.413 1.00 85.94 225 LEU A N 1
ATOM 1848 C CA . LEU A 1 225 ? -76.968 13.757 63.668 1.00 85.94 225 LEU A CA 1
ATOM 1849 C C . LEU A 1 225 ? -77.602 15.147 63.748 1.00 85.94 225 LEU A C 1
ATOM 1851 O O . LEU A 1 225 ? -78.102 15.637 62.743 1.00 85.94 225 LEU A O 1
ATOM 1855 N N . GLY A 1 226 ? -77.534 15.807 64.905 1.00 85.50 226 GLY A N 1
ATOM 1856 C CA . GLY A 1 226 ? -77.993 17.184 65.071 1.00 85.50 226 GLY A CA 1
ATOM 1857 C C . GLY A 1 226 ? -77.191 18.158 64.210 1.00 85.50 226 GLY A C 1
ATOM 1858 O O . GLY A 1 226 ? -77.775 18.942 63.468 1.00 85.50 226 GLY A O 1
ATOM 1859 N N . ALA A 1 227 ? -75.859 18.061 64.232 1.00 87.81 227 ALA A N 1
ATOM 1860 C CA . ALA A 1 227 ? -74.994 18.874 63.379 1.00 87.81 227 ALA A CA 1
ATOM 1861 C C . ALA A 1 227 ? -75.227 18.593 61.885 1.00 87.81 227 ALA A C 1
ATOM 1863 O O . ALA A 1 227 ? -75.328 19.532 61.099 1.00 8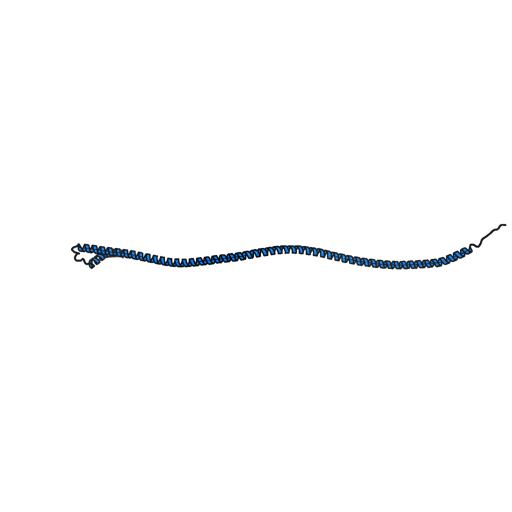7.81 227 ALA A O 1
ATOM 1864 N N . TRP A 1 228 ? -75.373 17.323 61.493 1.00 84.88 228 TRP A N 1
ATOM 1865 C CA . TRP A 1 228 ? -75.716 16.933 60.122 1.00 84.88 228 TRP A CA 1
ATOM 1866 C C . TRP A 1 228 ? -77.071 17.498 59.684 1.00 84.88 228 TRP A C 1
ATOM 1868 O O . TRP A 1 228 ? -77.186 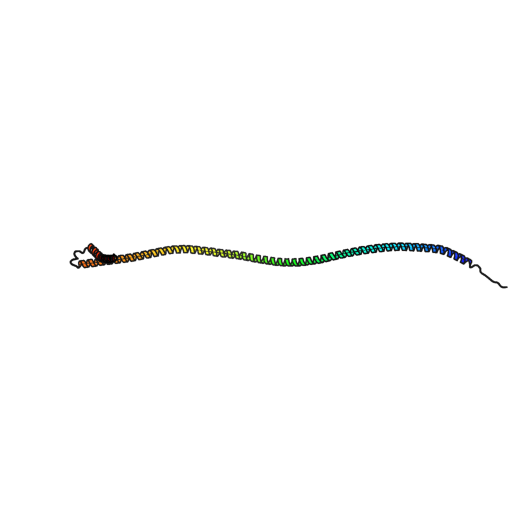18.060 58.599 1.00 84.88 228 TRP A O 1
ATOM 1878 N N . MET A 1 229 ? -78.093 17.405 60.535 1.00 87.56 229 MET A N 1
ATOM 1879 C CA . MET A 1 229 ? -79.434 17.909 60.244 1.00 87.56 229 MET A CA 1
ATOM 1880 C C . MET A 1 229 ? -79.443 19.436 60.098 1.00 87.56 229 MET A C 1
ATOM 1882 O O . MET A 1 229 ? -80.026 19.951 59.149 1.00 87.56 229 MET A O 1
ATOM 1886 N N . VAL A 1 230 ? -78.710 20.159 60.951 1.00 86.00 230 VAL A N 1
ATOM 1887 C CA . VAL A 1 230 ? -78.546 21.618 60.833 1.00 86.00 230 VAL A CA 1
ATOM 1888 C C . VAL A 1 230 ? -77.790 21.998 59.557 1.00 86.00 230 VAL A C 1
ATOM 1890 O O . VAL A 1 230 ? -78.248 22.868 58.820 1.00 86.00 230 VAL A O 1
ATOM 1893 N N . LEU A 1 231 ? -76.675 21.330 59.244 1.00 83.19 231 LEU A N 1
ATOM 1894 C CA . LEU A 1 231 ? -75.926 21.585 58.009 1.00 83.19 231 LEU A CA 1
ATOM 1895 C C . LEU A 1 231 ? -76.764 21.277 56.762 1.00 83.19 231 LEU A C 1
ATOM 1897 O O . LEU A 1 231 ? -76.799 22.083 55.839 1.00 83.19 231 LEU A O 1
ATOM 1901 N N . SER A 1 232 ? -77.496 20.162 56.748 1.00 79.56 232 SER A N 1
ATOM 1902 C CA . SER A 1 232 ? -78.382 19.815 55.629 1.00 79.56 232 SER A CA 1
ATOM 1903 C C . SER A 1 232 ? -79.547 20.796 55.465 1.00 79.56 232 SER A C 1
ATOM 1905 O O . SER A 1 232 ? -79.936 21.073 54.338 1.00 79.56 232 SER A O 1
ATOM 1907 N N . SER A 1 233 ? -80.039 21.400 56.553 1.00 80.75 233 SER A N 1
ATOM 1908 C CA . SER A 1 233 ? -81.078 22.437 56.488 1.00 80.75 233 SER A CA 1
ATOM 1909 C C . SER A 1 233 ? -80.602 23.779 55.915 1.00 80.75 233 SER A C 1
ATOM 1911 O O . SER A 1 233 ? -81.439 24.586 55.535 1.00 80.75 233 SER A O 1
ATOM 1913 N N . GLN A 1 234 ? -79.286 24.025 55.840 1.00 76.56 234 GLN A N 1
ATOM 1914 C CA . GLN A 1 234 ? -78.718 25.222 55.197 1.00 76.56 234 GLN A CA 1
ATOM 1915 C C . GLN A 1 234 ? -78.334 25.020 53.724 1.00 76.56 234 GLN A C 1
ATOM 1917 O O . GLN A 1 234 ? -78.103 25.997 53.017 1.00 76.56 234 GLN A O 1
ATOM 1922 N N . PHE A 1 235 ? -78.236 23.768 53.271 1.00 66.88 235 PHE A N 1
ATOM 1923 C CA . PHE A 1 235 ? -77.957 23.403 51.875 1.00 66.88 235 PHE A CA 1
ATOM 1924 C C . PHE A 1 235 ? -79.203 22.890 51.127 1.00 66.88 235 PHE A C 1
ATOM 1926 O O . PHE A 1 235 ? -79.087 22.468 49.975 1.00 66.88 235 PHE A O 1
ATOM 1933 N N . SER A 1 236 ? -80.373 22.930 51.771 1.00 55.28 236 SER A N 1
ATOM 1934 C CA . SER A 1 236 ? -81.697 22.790 51.154 1.00 55.28 236 SER A CA 1
ATOM 1935 C C . SER A 1 236 ? -82.347 24.155 50.987 1.00 55.28 236 SER A C 1
ATOM 1937 O O . SER A 1 236 ? -83.232 24.227 50.106 1.00 55.28 236 SER A O 1
#

Sequence (236 aa):
MAAPLFPAIFTGFFFFVFLISLTSQDQLNNKDHNLLIRELDDAKLKLSRLESVLEETIQSIDAKTLLLKEREKLLEDMENKITYLQSVISTLEDDSLLADEKLKALEEEVRLLWDASRKNNFELHVLESEAQDTEDRVEAVNLKVEKMAEVVTEQWIQIQHLEQALQLAQRRALQDQKQRYMRCSFLRLQGFIKQEMRRNEFTAAFVNDEFVFFLASALITFPVLGAWMVLSSQFS

Foldseek 3Di:
DDDDDDDDDPPVVCVVVVVVVVVVCVVVVVVVVVVVVVVVVVVVVVVVVVVVVVVVVVVVVVVVVVVVVVVVVVVVVVVVVVVVVVVVVVVVVVVVVVVVVVVVVVVVVVVVVVVVVVVVVVVVVVVVVVVVVVVVVVVVVVVVVVVVVVVVVVVVVVVVVVVVVVVVVVVVVVVVVVVVVVVVVLVVQLVVQLVVLCVDPVSVVVNDSVVSNVVSVCVVVVVVVVVVVVVVVVVD